Protein 9D2X (pdb70)

Sequence (176 aa):
KVRLYQFLLELLKNGDMRDCVWWVDREKGTFQFSSKHKEMLAHRWGMQKGNRKKMTYQKMARALRNYGKTGEIRKIKKKLTYQFDGMLKVRLYQFLLELLKNGDMRDCVWWVDREKGTFQFSSKHKEMLAHRWGMQKGNRKKMTYQKMARALRNYGKTGEIRKIKKKLTYQFDGML

Radius of gyration: 18.31 Å; Cα contacts (8 Å, |Δi|>4): 232; chains: 2; bounding box: 41×30×53 Å

InterPro domains:
  IPR000418 Ets domain [PF00178] (172-255)
  IPR000418 Ets domain [PR00454] (173-186)
  IPR000418 Ets domain [PR00454] (200-218)
  IPR000418 Ets domain [PR00454] (220-238)
  IPR000418 Ets domain [PR00454] (238-256)
  IPR000418 Ets domain [PS00345] (175-183)
  IPR000418 Ets domain [PS00346] (223-238)
  IPR000418 Ets domain [PS50061] (173-256)
  IPR000418 Ets domain [SM00413] (172-260)
  IPR036388 Winged helix-like DNA-binding domain superfamily [G3DSA:1.10.10.10] (146-271)
  IPR036390 Winged helix DNA-binding domain superfamily [SSF46785] (164-259)
  IPR046328 ETS family [PTHR11849] (85-256)

Foldseek 3Di:
DDDPLVVVVVCAVVVHPVQAKYAPDVVQQKIFGHPVCVQVVQQVVCVVVVDPDGGGVVNVVVVQCVLDCQGQKADDPDHRMIGGHPPD/DDDLLVVVVVCAVVVPCCVAKYDPDVVQQKIFGHPVCVQVVQQVVCVVVVDPDGGGVVVSVVVQPVCCVPAQKHDDPDPRMIGGHPPD

Solvent-accessible surface area: 10265 Å² total; per-residue (Å²): 148,85,129,11,44,78,2,1,26,60,0,13,56,105,34,28,9,160,51,0,3,97,53,82,44,118,149,136,0,12,0,48,2,8,65,76,30,45,72,15,1,0,23,9,14,6,70,95,105,61,64,229,138,92,22,44,22,139,88,1,4,135,39,2,136,106,41,33,169,119,12,46,2,56,91,30,202,132,158,26,3,6,36,1,48,73,72,100,147,65,144,7,41,56,6,0,13,78,11,15,95,102,56,27,4,66,56,0,5,95,57,84,55,106,143,129,0,8,0,54,2,10,62,154,23,44,83,23,0,0,26,6,12,9,67,85,100,62,66,214,125,113,22,53,25,142,86,0,6,133,37,3,134,92,22,38,196,103,4,42,1,88,108,54,115,48,156,22,10,7,34,3,54,78,80,66

Nearest PDB structures (foldseek):
  9d2x-assembly2_E  TM=9.908E-01  e=3.067E-16  Rostroraja eglanteria
  8e3k-assembly1_F  TM=9.857E-01  e=3.553E-15  Homo sapiens
  8uhk-assembly1_F  TM=9.855E-01  e=5.784E-14  Homo sapiens
  1pue-assembly2_F  TM=9.732E-01  e=4.406E-14  Mus musculus
  8evh-assembly1_O  TM=9.548E-01  e=2.415E-13  Mus musculus

Structure (mmCIF, N/CA/C/O backbone):
data_9D2X
#
_entry.id   9D2X
#
_cell.length_a   36.934
_cell.length_b   42.939
_cell.length_c   62.534
_cell.angle_alpha   79.209
_cell.angle_beta   81.529
_cell.angle_gamma   76.185
#
_symmetry.space_group_name_H-M   'P 1'
#
loop_
_entity.id
_entity.type
_entity.pdbx_description
1 polymer "DNA (5'-D(*AP*AP*TP*AP*AP*AP*AP*GP*GP*AP*AP*GP*TP*GP*GP*G)-3')"
2 polymer "DNA (5'-D(*TP*CP*CP*CP*AP*CP*TP*TP*CP*CP*TP*TP*TP*TP*AP*T)-3')"
3 polymer SpiD
4 non-polymer '4-(2-HYDROXYETHYL)-1-PIPERAZINE ETHANESULFONIC ACID'
5 water water
#
loop_
_atom_site.group_PDB
_atom_site.id
_atom_site.type_symbol
_atom_site.label_atom_id
_atom_site.label_alt_id
_atom_site.label_comp_id
_atom_site.label_asym_id
_atom_site.label_entity_id
_atom_site.label_seq_id
_atom_site.pdbx_PDB_ins_code
_atom_site.Cartn_x
_atom_site.Cartn_y
_atom_site.Cartn_z
_atom_site.occupancy
_atom_site.B_iso_or_equiv
_atom_site.auth_seq_id
_atom_site.auth_comp_id
_atom_site.auth_asym_id
_atom_site.auth_atom_id
_atom_site.pdbx_PDB_model_num
ATOM 1017 N N . LYS C 3 6 ? -4.55991 -13.39139 -1.08735 1.000 62.64293 169 LYS F N 1
ATOM 1018 C CA . LYS C 3 6 ? -4.11768 -12.06215 -1.52378 1.000 64.84234 169 LYS F CA 1
ATOM 1019 C C . LYS C 3 6 ? -2.59426 -12.02331 -1.61940 1.000 66.48920 169 LYS F C 1
ATOM 1020 O O . LYS C 3 6 ? -1.89187 -12.03684 -0.60076 1.000 68.58840 169 LYS F O 1
ATOM 1023 N N . VAL C 3 7 ? -2.07255 -11.93316 -2.83745 1.000 64.66452 170 VAL F N 1
ATOM 1024 C CA . VAL C 3 7 ? -0.62954 -11.96548 -3.04026 1.000 60.02252 170 VAL F CA 1
ATOM 1025 C C . VAL C 3 7 ? -0.07247 -10.59601 -2.69718 1.000 54.45051 170 VAL F C 1
ATOM 1026 O O . VAL C 3 7 ? -0.68785 -9.57048 -3.00350 1.000 54.93010 170 VAL F O 1
ATOM 1039 N N . ARG C 3 8 ? 1.09837 -10.57631 -2.06584 1.000 48.70902 171 ARG F N 1
ATOM 1040 C CA . ARG C 3 8 ? 1.78765 -9.34254 -1.74120 1.000 43.05424 171 ARG F CA 1
ATOM 1041 C C . ARG C 3 8 ? 2.66341 -8.90057 -2.91162 1.000 41.61725 171 ARG F C 1
ATOM 1042 O O . ARG C 3 8 ? 2.91086 -9.64484 -3.85967 1.000 36.90007 171 ARG F O 1
ATOM 1063 N N . LEU C 3 9 ? 3.11132 -7.63933 -2.84568 1.000 39.80063 172 LEU F N 1
ATOM 1064 C CA . LEU C 3 9 ? 3.89324 -7.06908 -3.93144 1.000 38.15683 172 LEU F CA 1
ATOM 1065 C C . LEU C 3 9 ? 5.25316 -7.75789 -4.07981 1.000 39.07218 172 LEU F C 1
ATOM 1066 O O . LEU C 3 9 ? 5.68494 -8.04302 -5.19969 1.000 32.61889 172 LEU F O 1
ATOM 1082 N N . TYR C 3 10 ? 5.92694 -8.06312 -2.95786 1.000 40.47267 173 TYR F N 1
ATOM 1083 C CA . TYR C 3 10 ? 7.24947 -8.66398 -3.04607 1.000 40.86290 173 TYR F CA 1
ATOM 1084 C C . TYR C 3 10 ? 7.19040 -10.09024 -3.60368 1.000 45.36988 173 TYR F C 1
ATOM 1085 O O . TYR C 3 10 ? 8.08675 -10.52599 -4.34839 1.000 45.30137 173 TYR F O 1
ATOM 1103 N N . GLN C 3 11 ? 6.15756 -10.83722 -3.25782 1.000 49.36176 174 GLN F N 1
ATOM 1104 C CA . GLN C 3 11 ? 6.02628 -12.19715 -3.78375 1.000 50.52239 174 GLN F CA 1
ATOM 1105 C C . GLN C 3 11 ? 5.69615 -12.16925 -5.26880 1.000 45.73418 174 GLN F C 1
ATOM 1106 O O . GLN C 3 11 ? 6.21547 -12.96401 -6.03824 1.000 51.38839 174 GLN F O 1
ATOM 1120 N N . PHE C 3 12 ? 4.83727 -11.26484 -5.68221 1.000 41.47221 175 PHE F N 1
ATOM 1121 C CA . PHE C 3 12 ? 4.51672 -11.11650 -7.09393 1.000 46.25518 175 PHE F CA 1
ATOM 1122 C C . PHE C 3 12 ? 5.76935 -10.86279 -7.90709 1.000 45.69180 175 PHE F C 1
ATOM 1123 O O . PHE C 3 12 ? 5.97422 -11.47884 -8.95045 1.000 48.88869 175 PHE F O 1
ATOM 1140 N N . LEU C 3 13 ? 6.63221 -9.95680 -7.43831 1.000 46.52952 176 LEU F N 1
ATOM 1141 C CA . LEU C 3 13 ? 7.88103 -9.67287 -8.15727 1.000 45.43708 176 LEU F CA 1
ATOM 1142 C C . LEU C 3 13 ? 8.78978 -10.87999 -8.14296 1.000 45.67436 176 LEU F C 1
ATOM 1143 O O . LEU C 3 13 ? 9.37846 -11.21587 -9.15949 1.000 46.37569 176 LEU F O 1
ATOM 1159 N N . LEU C 3 14 ? 8.91214 -11.55199 -6.99106 1.000 48.34372 177 LEU F N 1
ATOM 1160 C CA . LEU C 3 14 ? 9.78547 -12.72357 -6.90928 1.000 47.91651 177 LEU F CA 1
ATOM 1161 C C . LEU C 3 14 ? 9.31465 -13.81990 -7.84741 1.000 51.10965 177 LEU F C 1
ATOM 1162 O O . LEU C 3 14 ? 10.13517 -14.47669 -8.50653 1.000 51.75110 177 LEU F O 1
ATOM 1178 N N . GLU C 3 15 ? 8.00572 -14.03307 -7.91935 1.000 50.19983 178 GLU F N 1
ATOM 1179 C CA . GLU C 3 15 ? 7.46504 -15.06214 -8.79797 1.000 55.45309 178 GLU F CA 1
ATOM 1180 C C . GLU C 3 15 ? 7.77103 -14.74253 -10.25566 1.000 55.30991 178 GLU F C 1
ATOM 1181 O O . GLU C 3 15 ? 8.14381 -15.63015 -11.02598 1.000 58.31256 178 GLU F O 1
ATOM 1193 N N . LEU C 3 16 ? 7.60849 -13.48055 -10.65948 1.000 53.71590 179 LEU F N 1
ATOM 1194 C CA . LEU C 3 16 ? 7.92162 -13.10999 -12.03044 1.000 56.80593 179 LEU F CA 1
ATOM 1195 C C . LEU C 3 16 ? 9.36001 -13.48914 -12.37226 1.000 56.32699 179 LEU F C 1
ATOM 1196 O O . LEU C 3 16 ? 9.61480 -14.18929 -13.35483 1.000 60.10325 179 LEU F O 1
ATOM 1212 N N . LEU C 3 17 ? 10.31643 -13.02876 -11.57126 1.000 49.89945 180 LEU F N 1
ATOM 1213 C CA . LEU C 3 17 ? 11.71023 -13.29867 -11.84823 1.000 48.44312 180 LEU F CA 1
ATOM 1214 C C . LEU C 3 17 ? 12.01946 -14.79521 -11.78074 1.000 56.84213 180 LEU F C 1
ATOM 1215 O O . LEU C 3 17 ? 12.73895 -15.33449 -12.63851 1.000 57.41510 180 LEU F O 1
ATOM 1231 N N . LYS C 3 18 ? 11.48603 -15.49153 -10.76856 1.000 58.74145 181 LYS F N 1
ATOM 1232 C CA . LYS C 3 18 ? 11.73748 -16.92560 -10.63611 1.000 58.03017 181 LYS F CA 1
ATOM 1233 C C . LYS C 3 18 ? 11.19366 -17.71397 -11.82547 1.000 58.48198 181 LYS F C 1
ATOM 1234 O O . LYS C 3 18 ? 11.72565 -18.76931 -12.15766 1.000 61.97510 181 LYS F O 1
ATOM 1238 N N . ASN C 3 19 ? 10.14374 -17.23128 -12.46540 1.000 61.32672 182 ASN F N 1
ATOM 1239 C CA . ASN C 3 19 ? 9.48794 -17.92692 -13.57081 1.000 66.41764 182 ASN F CA 1
ATOM 1240 C C . ASN C 3 19 ? 9.92202 -17.41033 -14.92713 1.000 66.79586 182 ASN F C 1
ATOM 1241 O O . ASN C 3 19 ? 9.46888 -17.93321 -15.94768 1.000 71.36579 182 ASN F O 1
ATOM 1252 N N . GLY C 3 20 ? 10.76488 -16.38418 -14.95103 1.000 70.07581 183 GLY F N 1
ATOM 1253 C CA . GLY C 3 20 ? 11.17793 -15.74370 -16.19570 1.000 73.41758 183 GLY F CA 1
ATOM 1254 C C . GLY C 3 20 ? 10.05129 -15.06430 -16.94033 1.000 76.18118 183 GLY F C 1
ATOM 1255 O O . GLY C 3 20 ? 10.02053 -15.06812 -18.17450 1.000 82.73655 183 GLY F O 1
ATOM 1259 N N . ASP C 3 21 ? 9.11407 -14.47581 -16.21452 1.000 73.67102 184 ASP F N 1
ATOM 1260 C CA . ASP C 3 21 ? 7.96672 -13.80672 -16.80251 1.000 69.39116 184 ASP F CA 1
ATOM 1261 C C . ASP C 3 21 ? 8.28529 -12.32055 -16.93369 1.000 66.90981 184 ASP F C 1
ATOM 1262 O O . ASP C 3 21 ? 8.89542 -11.72256 -16.04533 1.000 67.33313 184 ASP F O 1
ATOM 1271 N N . MET C 3 22 ? 7.86015 -11.72410 -18.03449 1.000 68.66466 185 MET F N 1
ATOM 1272 C CA . MET C 3 22 ? 8.10562 -10.31790 -18.30687 1.000 65.84889 185 MET F CA 1
ATOM 1273 C C . MET C 3 22 ? 9.59145 -9.99823 -18.20798 1.000 61.86940 185 MET F C 1
ATOM 1274 O O . MET C 3 22 ? 10.01806 -9.14165 -17.44107 1.000 62.46506 185 MET F O 1
ATOM 1288 N N . ARG C 3 23 ? 10.37956 -10.70911 -19.01348 1.000 69.38801 186 ARG F N 1
ATOM 1289 C CA . ARG C 3 23 ? 11.82938 -10.54197 -18.99671 1.000 67.99654 186 ARG F CA 1
ATOM 1290 C C . ARG C 3 23 ? 12.26909 -9.21406 -19.57404 1.000 65.27496 186 ARG F C 1
ATOM 1291 O O . ARG C 3 23 ? 13.36850 -8.74482 -19.25795 1.000 60.24344 186 ARG F O 1
ATOM 1312 N N . ASP C 3 24 ? 11.45423 -8.60370 -20.42515 1.000 63.71444 187 ASP F N 1
ATOM 1313 C CA . ASP C 3 24 ? 11.77937 -7.29567 -20.97959 1.000 61.68499 187 ASP F CA 1
ATOM 1314 C C . ASP C 3 24 ? 11.45058 -6.15995 -20.03516 1.000 55.85357 187 ASP F C 1
ATOM 1315 O O . ASP C 3 24 ? 11.87336 -5.03637 -20.29508 1.000 49.23973 187 ASP F O 1
ATOM 1324 N N . CYS C 3 25 ? 10.70658 -6.42989 -18.95029 1.000 56.01367 188 CYS F N 1
ATOM 1325 C CA . CYS C 3 25 ? 10.33224 -5.40789 -17.99293 1.000 49.42425 188 CYS F CA 1
ATOM 1326 C C . CYS C 3 25 ? 11.13331 -5.49452 -16.71172 1.000 44.46175 188 CYS F C 1
ATOM 1327 O O . CYS C 3 25 ? 11.33879 -4.47241 -16.07564 1.000 40.85512 188 CYS F O 1
ATOM 1335 N N . VAL C 3 26 ? 11.54398 -6.69054 -16.30877 1.000 44.25335 189 VAL F N 1
ATOM 1336 C CA . VAL C 3 26 ? 12.32457 -6.88392 -15.10172 1.000 41.17654 189 VAL F CA 1
ATOM 1337 C C . VAL C 3 26 ? 13.24084 -8.08152 -15.31360 1.000 44.03544 189 VAL F C 1
ATOM 1338 O O . VAL C 3 26 ? 12.86552 -9.05384 -15.96832 1.000 49.75566 189 VAL F O 1
ATOM 1351 N N . TRP C 3 27 ? 14.45500 -8.01531 -14.75935 1.000 39.96876 190 TRP F N 1
ATOM 1352 C CA . TRP C 3 27 ? 15.43831 -9.04959 -14.93723 1.000 37.89970 190 TRP F CA 1
ATOM 1353 C C . TRP C 3 27 ? 16.38844 -9.05581 -13.75465 1.000 42.21551 190 TRP F C 1
ATOM 1354 O O . TRP C 3 27 ? 16.65386 -8.02334 -13.13742 1.000 39.26256 190 TRP F O 1
ATOM 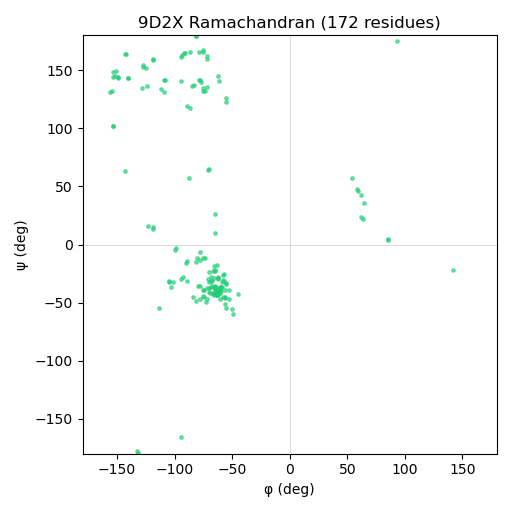1375 N N . TRP C 3 28 ? 16.88485 -10.24498 -13.42170 1.000 44.18531 191 TRP F N 1
ATOM 1376 C CA . TRP C 3 28 ? 17.90239 -10.36497 -12.41249 1.000 43.93045 191 TRP F CA 1
ATOM 1377 C C . TRP C 3 28 ? 19.16088 -9.61414 -12.84505 1.000 46.96770 191 TRP F C 1
ATOM 1378 O O . TRP C 3 28 ? 19.50304 -9.59192 -14.03831 1.000 48.55159 191 TRP F O 1
ATOM 1399 N N . VAL C 3 29 ? 19.84793 -9.01827 -11.87993 1.000 44.79121 192 VAL F N 1
ATOM 1400 C CA . VAL C 3 29 ? 21.18607 -8.49664 -12.07671 1.000 45.92564 192 VAL F CA 1
ATOM 1401 C C . VAL C 3 29 ? 22.21144 -9.42572 -11.46489 1.000 47.69144 192 VAL F C 1
ATOM 1402 O O . VAL C 3 29 ? 23.27960 -9.60558 -12.01722 1.000 51.06176 192 VAL F O 1
ATOM 1415 N N . ASP C 3 30 ? 21.88848 -10.02747 -10.32846 1.000 50.17921 193 ASP F N 1
ATOM 1416 C CA . ASP C 3 30 ? 22.68481 -11.10778 -9.75428 1.000 57.49601 193 ASP F CA 1
ATOM 1417 C C . ASP C 3 30 ? 21.74013 -11.97119 -8.90782 1.000 56.83009 193 ASP F C 1
ATOM 1418 O O . ASP C 3 30 ? 21.39858 -11.59425 -7.78978 1.000 55.64566 193 ASP F O 1
ATOM 1427 N N . ARG C 3 31 ? 21.32453 -13.11971 -9.45403 1.000 59.81347 194 ARG F N 1
ATOM 1428 C CA . ARG C 3 31 ? 20.39194 -13.99826 -8.75946 1.000 58.57694 194 ARG F CA 1
ATOM 1429 C C . ARG C 3 31 ? 20.89935 -14.43505 -7.39676 1.000 64.64260 194 ARG F C 1
ATOM 1430 O O . ARG C 3 31 ? 20.08354 -14.73277 -6.52035 1.000 66.96821 194 ARG F O 1
ATOM 1451 N N . GLU C 3 32 ? 22.21236 -14.45936 -7.18282 1.000 67.89521 195 GLU F N 1
ATOM 1452 C CA . GLU C 3 32 ? 22.73958 -14.93445 -5.90361 1.000 71.07928 195 GLU F CA 1
ATOM 1453 C C . GLU C 3 32 ? 22.60497 -13.86290 -4.82109 1.000 70.18062 195 GLU F C 1
ATOM 1454 O O . GLU C 3 32 ? 22.13213 -14.14613 -3.71261 1.000 71.73093 195 GLU F O 1
ATOM 1466 N N . LYS C 3 33 ? 22.99480 -12.62176 -5.12886 1.000 65.22636 196 LYS F N 1
ATOM 1467 C CA . LYS C 3 33 ? 22.83980 -11.53479 -4.17910 1.000 61.10163 196 LYS F CA 1
ATOM 1468 C C . LYS C 3 33 ? 21.39506 -11.08229 -4.03173 1.000 60.54173 196 LYS F C 1
ATOM 1469 O O . LYS C 3 33 ? 21.09437 -10.31753 -3.11648 1.000 61.23392 196 LYS F O 1
ATOM 1488 N N . GLY C 3 34 ? 20.49293 -11.51845 -4.90821 1.000 59.06855 197 GLY F N 1
ATOM 1489 C CA . GLY C 3 34 ? 19.10230 -11.12916 -4.85585 1.000 54.01561 197 GLY F CA 1
ATOM 1490 C C . GLY C 3 34 ? 18.77467 -9.83056 -5.55603 1.000 48.38446 197 GLY F C 1
ATOM 1491 O O . GLY C 3 34 ? 17.63496 -9.39292 -5.48184 1.000 43.42420 197 GLY F O 1
ATOM 1495 N N . THR C 3 35 ? 19.74829 -9.20142 -6.22753 1.000 49.89935 198 THR F N 1
ATOM 1496 C CA . THR C 3 35 ? 19.51954 -7.92375 -6.88698 1.000 46.65474 198 THR F CA 1
ATOM 1497 C C . THR C 3 35 ? 18.77829 -8.11843 -8.20312 1.000 44.32673 198 THR F C 1
ATOM 1498 O O . THR C 3 35 ? 19.02084 -9.07119 -8.93966 1.000 44.68807 198 THR F O 1
ATOM 1509 N N . PHE C 3 36 ? 17.86325 -7.20672 -8.49100 1.000 43.16735 199 PHE F N 1
ATOM 1510 C CA . PHE C 3 36 ? 17.12516 -7.21343 -9.75059 1.000 42.69469 199 PHE F CA 1
ATOM 1511 C C . PHE C 3 36 ? 16.90211 -5.77768 -10.19822 1.000 34.97186 199 PHE F C 1
ATOM 1512 O O . PHE C 3 36 ? 17.03296 -4.83926 -9.41599 1.000 36.19019 199 PHE F O 1
ATOM 1529 N N . GLN C 3 37 ? 16.55247 -5.62643 -11.47030 1.000 32.63969 200 GLN F N 1
ATOM 1530 C CA . GLN C 3 37 ? 16.46154 -4.30933 -12.07407 1.000 37.85747 200 GLN F CA 1
ATOM 1531 C C . GLN C 3 37 ? 15.27469 -4.22233 -13.00642 1.000 35.26047 200 GLN F C 1
ATOM 1532 O O . GLN C 3 37 ? 14.95469 -5.17706 -13.70303 1.000 41.33102 200 GLN F O 1
ATOM 1546 N N . PHE C 3 38 ? 14.63509 -3.07142 -13.03784 1.000 34.82234 201 PHE F N 1
ATOM 1547 C CA . PHE C 3 38 ? 13.49582 -2.87050 -13.92186 1.000 36.82993 201 PHE F CA 1
ATOM 1548 C C . PHE C 3 38 ? 13.93212 -2.25298 -15.25216 1.000 41.02113 201 PHE F C 1
ATOM 1549 O O . PHE C 3 38 ? 15.03332 -1.70413 -15.37649 1.000 43.57322 201 PHE F O 1
ATOM 1566 N N . SER C 3 39 ? 13.05394 -2.34149 -16.24777 1.000 40.17815 202 SER F N 1
ATOM 1567 C CA . SER C 3 39 ? 13.31742 -1.83135 -17.58230 1.000 43.25909 202 SER F CA 1
ATOM 1568 C C . SER C 3 39 ? 12.87788 -0.38037 -17.65874 1.000 44.23749 202 SER F C 1
ATOM 1569 O O . SER C 3 39 ? 11.69201 -0.07460 -17.47620 1.000 40.01975 202 SER F O 1
ATOM 1577 N N . SER C 3 40 ? 13.83575 0.51436 -17.93968 1.000 42.91359 203 SER F N 1
ATOM 1578 C CA . SER C 3 40 ? 13.50753 1.92518 -18.02356 1.000 43.49653 203 SER F CA 1
ATOM 1579 C C . SER C 3 40 ? 12.39231 2.17255 -19.02576 1.000 42.15874 203 SER F C 1
ATOM 1580 O O . SER C 3 40 ? 11.55085 3.04224 -18.80244 1.000 47.43319 203 SER F O 1
ATOM 1588 N N . LYS C 3 41 ? 12.33444 1.39561 -20.09706 1.000 42.52178 204 LYS F N 1
ATOM 1589 C CA . LYS C 3 41 ? 11.39048 1.65550 -21.17018 1.000 44.63056 204 LYS F CA 1
ATOM 1590 C C . LYS C 3 41 ? 10.09875 0.87053 -21.01900 1.000 47.36628 204 LYS F C 1
ATOM 1591 O O . LYS C 3 41 ? 9.06123 1.32957 -21.47856 1.000 47.46591 204 LYS F O 1
ATOM 1595 N N . HIS C 3 42 ? 10.13725 -0.31067 -20.39709 1.000 48.23582 205 HIS F N 1
ATOM 1596 C CA . HIS C 3 42 ? 8.96816 -1.18144 -20.33284 1.000 45.49220 205 HIS F CA 1
ATOM 1597 C C . HIS C 3 42 ? 8.50142 -1.45122 -18.90605 1.000 46.91166 205 HIS F C 1
ATOM 1598 O O . HIS C 3 42 ? 7.67807 -2.35661 -18.69516 1.000 48.91837 205 HIS F O 1
ATOM 1612 N N . LYS C 3 43 ? 8.98397 -0.68723 -17.91457 1.000 42.80083 206 LYS F N 1
ATOM 1613 C CA . LYS C 3 43 ? 8.58403 -0.96404 -16.52837 1.000 45.48729 206 LYS F CA 1
ATOM 1614 C C . LYS C 3 43 ? 7.10108 -0.67269 -16.29149 1.000 41.92379 206 LYS F C 1
ATOM 1615 O O . LYS C 3 43 ? 6.49351 -1.33257 -15.47503 1.000 41.42456 206 LYS F O 1
ATOM 1634 N N . GLU C 3 44 ? 6.52672 0.29770 -16.99086 1.000 41.05254 207 GLU F N 1
ATOM 1635 C CA . GLU C 3 44 ? 5.14501 0.68110 -16.75725 1.000 48.18390 207 GLU F CA 1
ATOM 1636 C C . GLU C 3 44 ? 4.17073 -0.41984 -17.14612 1.000 46.97929 207 GLU F C 1
ATOM 1637 O O . GLU C 3 44 ? 3.06071 -0.47014 -16.62191 1.000 46.33451 207 GLU F O 1
ATOM 1649 N N . MET C 3 45 ? 4.57623 -1.32461 -18.02908 1.000 52.42638 208 MET F N 1
ATOM 1650 C CA . MET C 3 45 ? 3.69909 -2.43049 -18.39329 1.000 49.69141 208 MET F CA 1
ATOM 1651 C C . MET C 3 45 ? 3.70628 -3.50380 -17.31855 1.000 48.41763 208 MET F C 1
ATOM 1652 O O . MET C 3 45 ? 2.68274 -4.14358 -17.08336 1.000 49.96358 208 MET F O 1
ATOM 1666 N N . LEU C 3 46 ? 4.85513 -3.74258 -16.67286 1.000 43.31856 209 LEU F N 1
ATOM 1667 C CA . LEU C 3 46 ? 4.87458 -4.61009 -15.50764 1.000 44.43798 209 LEU F CA 1
ATOM 1668 C C . LEU C 3 46 ? 4.06114 -3.99041 -14.37511 1.000 42.13303 209 LEU F C 1
ATOM 1669 O O . LEU C 3 46 ? 3.34676 -4.68248 -13.65816 1.000 38.77789 209 LEU F O 1
ATOM 1685 N N . ALA C 3 47 ? 4.14200 -2.66806 -14.22239 1.000 37.80871 210 ALA F N 1
ATOM 1686 C CA . ALA C 3 47 ? 3.39876 -2.01929 -13.16453 1.000 42.92345 210 ALA F CA 1
ATOM 1687 C C . ALA C 3 47 ? 1.89852 -2.21203 -13.36759 1.000 49.12029 210 ALA F C 1
ATOM 1688 O O . ALA C 3 47 ? 1.15782 -2.47346 -12.41354 1.000 39.64513 210 ALA F O 1
ATOM 1695 N N . HIS C 3 48 ? 1.43442 -2.10539 -14.61154 1.000 46.02540 211 HIS F N 1
ATOM 1696 C CA . HIS C 3 48 ? 0.00623 -2.21244 -14.84432 1.000 55.89238 211 HIS F CA 1
ATOM 1697 C C . HIS C 3 48 ? -0.49444 -3.59981 -14.46665 1.000 54.63406 211 HIS F C 1
ATOM 1698 O O . HIS C 3 48 ? -1.58476 -3.73689 -13.89049 1.000 52.13250 211 HIS F O 1
ATOM 1712 N N . ARG C 3 49 ? 0.27248 -4.64179 -14.81630 1.000 49.52775 212 ARG F N 1
ATOM 1713 C CA . ARG C 3 49 ? -0.13854 -5.98921 -14.44291 1.000 51.96441 212 ARG F CA 1
ATOM 1714 C C . ARG C 3 49 ? -0.41965 -6.05810 -12.93931 1.000 50.24290 212 ARG F C 1
ATOM 1715 O O . ARG C 3 49 ? -1.44228 -6.57411 -12.49900 1.000 51.40592 212 ARG F O 1
ATOM 1736 N N . TRP C 3 50 ? 0.49703 -5.51598 -12.14734 1.000 48.26687 213 TRP F N 1
ATOM 1737 C CA . TRP C 3 50 ? 0.32175 -5.52394 -10.70315 1.000 47.36055 213 TRP F CA 1
ATOM 1738 C C . TRP C 3 50 ? -0.98089 -4.86237 -10.29180 1.000 37.87061 213 TRP F C 1
ATOM 1739 O O . TRP C 3 50 ? -1.66275 -5.32963 -9.37608 1.000 44.12364 213 TRP F O 1
ATOM 1760 N N . GLY C 3 51 ? -1.34690 -3.79598 -10.94042 1.000 40.22888 214 GLY F N 1
ATOM 1761 C CA . GLY C 3 51 ? -2.60258 -3.12941 -10.60803 1.000 46.46610 214 GLY F CA 1
ATOM 1762 C C . GLY C 3 51 ? -3.82458 -3.95908 -10.91487 1.000 51.39768 214 GLY F C 1
ATOM 1763 O O . GLY C 3 51 ? -4.85741 -3.82773 -10.23337 1.000 53.84723 214 GLY F O 1
ATOM 1767 N N . MET C 3 52 ? -3.73075 -4.83473 -11.91711 1.000 52.09370 215 MET F N 1
ATOM 1768 C CA . MET C 3 52 ? -4.84902 -5.69805 -12.25653 1.000 57.28516 215 MET F CA 1
ATOM 1769 C C . MET C 3 52 ? -5.00522 -6.82791 -11.26069 1.000 47.97757 215 MET F C 1
ATOM 1770 O O . MET C 3 52 ? -6.12384 -7.13067 -10.84317 1.000 53.44117 215 MET F O 1
ATOM 1784 N N . GLN C 3 53 ? -3.90233 -7.46584 -10.87811 1.000 47.63929 216 GLN F N 1
ATOM 1785 C CA . GLN C 3 53 ? -4.00923 -8.55003 -9.89894 1.000 52.63791 216 GLN F CA 1
ATOM 1786 C C . GLN C 3 53 ? -4.66039 -8.07346 -8.60629 1.000 47.11536 216 GLN F C 1
ATOM 1787 O O . GLN C 3 53 ? -5.34724 -8.84649 -7.94278 1.000 51.11514 216 GLN F O 1
ATOM 1801 N N . LYS C 3 54 ? -4.45728 -6.81349 -8.24542 1.000 47.34605 217 LYS F N 1
ATOM 1802 C CA . LYS C 3 54 ? -5.05911 -6.23081 -7.05507 1.000 48.20646 217 LYS F CA 1
ATOM 1803 C C . LYS C 3 54 ? -6.41710 -5.61702 -7.32556 1.000 46.86289 217 LYS F C 1
ATOM 1804 O O . LYS C 3 54 ? -7.12121 -5.28597 -6.37954 1.000 47.30438 217 LYS F O 1
ATOM 1823 N N . GLY C 3 55 ? -6.77375 -5.41514 -8.57871 1.000 50.01748 218 GLY F N 1
ATOM 1824 C CA . GLY C 3 55 ? -8.04092 -4.80836 -8.93582 1.000 47.13270 218 GLY F CA 1
ATOM 1825 C C . GLY C 3 55 ? -8.22912 -3.41859 -8.36750 1.000 49.90666 218 GLY F C 1
ATOM 1826 O O . GLY C 3 55 ? -9.27968 -3.09632 -7.83045 1.000 49.74903 218 GLY F O 1
ATOM 1830 N N . ASN C 3 56 ? -7.21719 -2.57419 -8.47215 1.000 54.84937 219 ASN F N 1
ATOM 1831 C CA . ASN C 3 56 ? -7.33684 -1.20646 -7.99239 1.000 51.28385 219 ASN F CA 1
ATOM 1832 C C . ASN C 3 56 ? -8.23723 -0.41052 -8.90816 1.000 51.36060 219 ASN F C 1
ATOM 1833 O O . ASN C 3 56 ? -8.46793 -0.77355 -10.05874 1.000 56.51546 219 ASN F O 1
ATOM 1844 N N . ARG C 3 57 ? -8.75660 0.69807 -8.38156 1.000 51.80682 220 ARG F N 1
ATOM 1845 C CA . ARG C 3 57 ? -9.63636 1.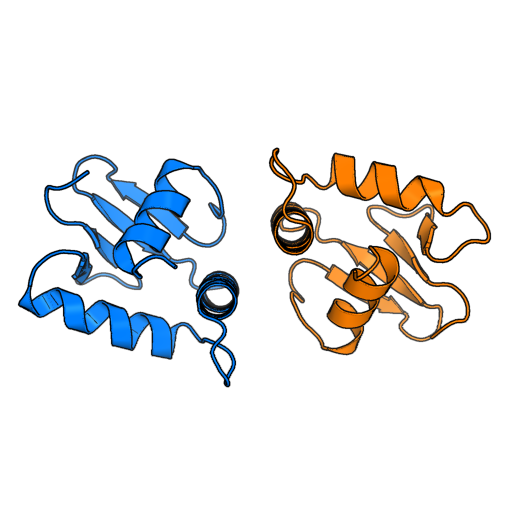55200 -9.17776 1.000 49.16561 220 ARG F CA 1
ATOM 1846 C C . ARG C 3 57 ? -8.87021 2.32305 -10.25326 1.000 48.68187 220 ARG F C 1
ATOM 1847 O O . ARG C 3 57 ? -9.26445 2.35625 -11.41569 1.000 48.05406 220 ARG F O 1
ATOM 1868 N N . LYS C 3 58 ? -7.74745 2.93600 -9.88501 1.000 51.74910 221 LYS F N 1
ATOM 1869 C CA . LYS C 3 58 ? -6.92841 3.67272 -10.83656 1.000 49.59713 221 LYS F CA 1
ATOM 1870 C C . LYS C 3 58 ? -5.85874 2.77849 -11.43841 1.000 48.01948 221 LYS F C 1
ATOM 1871 O O . LYS C 3 58 ? -5.58278 1.68220 -10.96254 1.000 49.2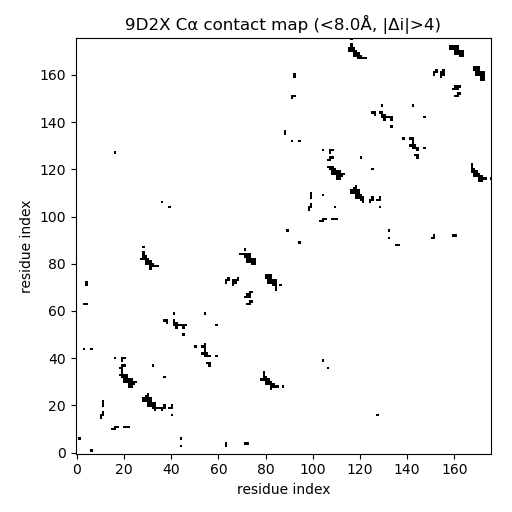6982 221 LYS F O 1
ATOM 1890 N N . LYS C 3 59 ? -5.26459 3.25420 -12.52577 1.000 46.71690 222 LYS F N 1
ATOM 1891 C CA . LYS C 3 59 ? -4.21628 2.50247 -13.20536 1.000 49.19172 222 LYS F CA 1
ATOM 1892 C C . LYS C 3 59 ? -2.91833 2.54371 -12.40782 1.000 42.36136 222 LYS F C 1
ATOM 1893 O O . LYS C 3 59 ? -2.47957 3.60622 -11.96908 1.000 43.90091 222 LYS F O 1
ATOM 1912 N N . MET C 3 60 ? -2.31001 1.38075 -12.22000 1.000 38.96389 223 MET F N 1
ATOM 1913 C CA . MET C 3 60 ? -1.06682 1.30346 -11.45800 1.000 45.51221 223 MET F CA 1
ATOM 1914 C C . MET C 3 60 ? 0.09799 1.81415 -12.29446 1.000 41.34957 223 MET F C 1
ATOM 1915 O O . MET C 3 60 ? 0.21590 1.45672 -13.46254 1.000 42.05273 223 MET F O 1
ATOM 1929 N N . THR C 3 61 ? 0.94346 2.65316 -11.68964 1.000 38.67324 224 THR F N 1
ATOM 1930 C CA . THR C 3 61 ? 2.13393 3.18041 -12.33234 1.000 39.26825 224 THR F CA 1
ATOM 1931 C C . THR C 3 61 ? 3.35381 2.74866 -11.55436 1.000 39.86832 224 THR F C 1
ATOM 1932 O O . THR C 3 61 ? 3.26760 2.38141 -10.36119 1.000 36.05592 224 THR F O 1
ATOM 1943 N N . TYR C 3 62 ? 4.51703 2.77600 -12.24082 1.000 35.72891 225 TYR F N 1
ATOM 1944 C CA . TYR C 3 62 ? 5.74573 2.41426 -11.58557 1.000 30.78795 225 TYR F CA 1
ATOM 1945 C C . TYR C 3 62 ? 6.01699 3.33602 -10.39827 1.000 30.45136 225 TYR F C 1
ATOM 1946 O O . TYR C 3 62 ? 6.55223 2.90694 -9.38139 1.000 34.06335 225 TYR F O 1
ATOM 1964 N N . GLN C 3 63 ? 5.68571 4.60826 -10.52616 1.000 31.76696 226 GLN F N 1
ATOM 1965 C CA . GLN C 3 63 ? 5.90805 5.53732 -9.42395 1.000 36.81984 226 GLN F CA 1
ATOM 1966 C C . GLN C 3 63 ? 5.12599 5.10669 -8.19245 1.000 34.77220 226 GLN F C 1
ATOM 1967 O O . GLN C 3 63 ? 5.61335 5.19266 -7.06318 1.000 32.21495 226 GLN F O 1
ATOM 1981 N N . LYS C 3 64 ? 3.90910 4.62233 -8.39808 1.000 36.17863 227 LYS F N 1
ATOM 1982 C CA . LYS C 3 64 ? 3.09094 4.16215 -7.27950 1.000 38.47876 227 LYS F CA 1
ATOM 1983 C C . LYS C 3 64 ? 3.57626 2.82112 -6.77261 1.000 32.36394 227 LYS F C 1
ATOM 1984 O O . LYS C 3 64 ? 3.59875 2.58810 -5.56617 1.000 31.95123 227 LYS F O 1
ATOM 2003 N N . MET C 3 65 ? 3.97690 1.93051 -7.67844 1.000 33.85441 228 MET F N 1
ATOM 2004 C CA . MET C 3 65 ? 4.57744 0.67328 -7.22593 1.000 33.05342 228 MET F CA 1
ATOM 2005 C C . MET C 3 65 ? 5.86850 0.91675 -6.45497 1.000 36.24799 228 MET F C 1
ATOM 2006 O O . MET C 3 65 ? 6.14966 0.21591 -5.44812 1.000 31.30962 228 MET F O 1
ATOM 2020 N N . ALA C 3 66 ? 6.69459 1.89029 -6.93078 1.000 30.12644 229 ALA F N 1
ATOM 2021 C CA . ALA C 3 66 ? 7.90690 2.22050 -6.21360 1.000 31.35720 229 ALA F CA 1
ATOM 2022 C C . ALA C 3 66 ? 7.61182 2.81832 -4.83632 1.000 31.55710 229 ALA F C 1
ATOM 2023 O O . ALA C 3 66 ? 8.36521 2.57720 -3.89025 1.000 31.99768 229 ALA F O 1
ATOM 2030 N N . ARG C 3 67 ? 6.53408 3.60879 -4.71450 1.000 30.76657 230 ARG F N 1
ATOM 2031 C CA . ARG C 3 67 ? 6.13478 4.13618 -3.41838 1.000 33.83400 230 ARG F CA 1
ATOM 2032 C C . ARG C 3 67 ? 5.80344 3.00015 -2.43057 1.000 31.18579 230 ARG F C 1
ATOM 2033 O O . ARG C 3 67 ? 6.12675 3.09831 -1.25849 1.000 31.59807 230 ARG F O 1
ATOM 2054 N N . ALA C 3 68 ? 5.18217 1.93149 -2.91352 1.000 30.54022 231 ALA F N 1
ATOM 2055 C CA . ALA C 3 68 ? 4.90529 0.77863 -2.07049 1.000 34.45201 231 ALA F CA 1
ATOM 2056 C C . ALA C 3 68 ? 6.17078 0.02295 -1.70417 1.000 34.60028 231 ALA F C 1
ATOM 2057 O O . ALA C 3 68 ? 6.30871 -0.44151 -0.57897 1.000 36.52209 231 ALA F O 1
ATOM 2064 N N . LEU C 3 69 ? 7.12797 -0.09025 -2.63582 1.000 36.83937 232 LEU F N 1
ATOM 2065 C CA . LEU C 3 69 ? 8.34981 -0.83833 -2.32657 1.000 33.23883 232 LEU F CA 1
ATOM 2066 C C . LEU C 3 69 ? 9.14430 -0.17807 -1.21310 1.000 34.80733 232 LEU F C 1
ATOM 2067 O O . LEU C 3 69 ? 9.68569 -0.87242 -0.33325 1.000 35.12760 232 LEU F O 1
ATOM 2083 N N . ARG C 3 70 ? 9.19706 1.16199 -1.20582 1.000 33.20335 233 ARG F N 1
ATOM 2084 C CA . ARG C 3 70 ? 9.97369 1.87393 -0.19320 1.000 38.52383 233 ARG F CA 1
ATOM 2085 C C . ARG C 3 70 ? 9.45222 1.64365 1.22945 1.000 38.26808 233 ARG F C 1
ATOM 2086 O O . ARG C 3 70 ? 10.17893 1.91650 2.19687 1.000 35.73702 233 ARG F O 1
ATOM 2107 N N . ASN C 3 71 ? 8.21276 1.15758 1.37148 1.000 39.82553 234 ASN F N 1
ATOM 2108 C CA . ASN C 3 71 ? 7.65047 0.90873 2.69924 1.000 39.68352 234 ASN F CA 1
ATOM 2109 C C . ASN C 3 71 ? 8.30633 -0.27726 3.37725 1.000 41.15352 234 ASN F C 1
ATOM 2110 O O . ASN C 3 71 ? 8.38831 -0.30585 4.61237 1.000 38.91070 234 ASN F O 1
ATOM 2121 N N . TYR C 3 72 ? 8.78340 -1.26161 2.59673 1.000 42.52603 235 TYR F N 1
ATOM 2122 C CA . TYR C 3 72 ? 9.37906 -2.45124 3.21244 1.000 47.61498 235 TYR F CA 1
ATOM 2123 C C . TYR C 3 72 ? 10.55810 -2.09515 4.12060 1.000 50.09772 235 TYR F C 1
ATOM 2124 O O . TYR C 3 72 ? 10.81272 -2.79774 5.11617 1.000 56.79847 235 TYR F O 1
ATOM 2142 N N . GLY C 3 73 ? 11.27964 -1.01316 3.80448 1.000 47.46264 236 GLY F N 1
ATOM 2143 C CA . GLY C 3 73 ? 12.38561 -0.59197 4.62700 1.000 57.08407 236 GLY F CA 1
ATOM 2144 C C . GLY C 3 73 ? 13.72130 -1.15528 4.18111 1.000 65.93643 236 GLY F C 1
ATOM 2145 O O . GLY C 3 73 ? 13.82814 -1.97794 3.26087 1.000 62.44907 236 GLY F O 1
ATOM 2149 N N . LYS C 3 74 ? 14.77261 -0.69877 4.87679 1.000 70.45949 237 LYS F N 1
ATOM 2150 C CA . LYS C 3 74 ? 16.14659 -1.04506 4.52727 1.000 70.87648 237 LYS F CA 1
ATOM 2151 C C . LYS C 3 74 ? 16.54535 -2.43365 4.97095 1.000 65.77559 237 LYS F C 1
ATOM 2152 O O . LYS C 3 74 ? 17.57120 -2.92655 4.52895 1.000 73.98348 237 LYS F O 1
ATOM 2171 N N . THR C 3 75 ? 15.76689 -3.07579 5.82654 1.000 70.48896 238 THR F N 1
ATOM 2172 C CA . THR C 3 75 ? 16.01773 -4.45699 6.22659 1.000 73.15998 238 THR F CA 1
ATOM 2173 C C . THR C 3 75 ? 14.80895 -5.35796 5.94026 1.000 71.12237 238 THR F C 1
ATOM 2174 O O . THR C 3 75 ? 14.72715 -6.47357 6.47279 1.000 68.20202 238 THR F O 1
ATOM 2185 N N . GLY C 3 76 ? 13.87046 -4.89588 5.10354 1.000 64.60992 239 GLY F N 1
ATOM 2186 C CA . GLY C 3 76 ? 12.66659 -5.62627 4.82352 1.000 57.81550 239 GLY F CA 1
ATOM 2187 C C . GLY C 3 76 ? 12.74799 -6.49147 3.58805 1.000 58.28981 239 GLY F C 1
ATOM 2188 O O . GLY C 3 76 ? 13.82601 -6.78380 3.05573 1.000 54.99379 239 GLY F O 1
ATOM 2192 N N . GLU C 3 77 ? 11.55538 -6.93331 3.14799 1.000 51.93143 240 GLU F N 1
ATOM 2193 C CA . GLU C 3 77 ? 11.43170 -7.87274 2.04062 1.000 50.12449 240 GLU F CA 1
ATOM 2194 C C . GLU C 3 77 ? 12.22629 -7.43264 0.80833 1.000 51.88743 240 GLU F C 1
ATOM 2195 O O . GLU C 3 77 ? 13.04684 -8.19597 0.27062 1.000 50.80556 240 GLU F O 1
ATOM 2207 N N . ILE C 3 78 ? 11.97179 -6.22147 0.33158 1.000 46.56787 241 ILE F N 1
ATOM 2208 C CA . ILE C 3 78 ? 12.66501 -5.65168 -0.81358 1.000 46.39564 241 ILE F CA 1
ATOM 2209 C C . ILE C 3 78 ? 13.27675 -4.32312 -0.39701 1.000 43.40159 241 ILE F C 1
ATOM 2210 O O . ILE C 3 78 ? 12.62904 -3.51624 0.26849 1.000 42.27688 241 ILE F O 1
ATOM 2226 N N . ARG C 3 79 ? 14.51295 -4.09994 -0.81442 1.000 39.66359 242 ARG F N 1
ATOM 2227 C CA . ARG C 3 79 ? 15.28288 -2.90531 -0.46675 1.000 42.76919 242 ARG F CA 1
ATOM 2228 C C . ARG C 3 79 ? 15.78655 -2.20147 -1.73003 1.000 35.29840 242 ARG F C 1
ATOM 2229 O O . ARG C 3 79 ? 15.95350 -2.80814 -2.78106 1.000 34.78712 242 ARG F O 1
ATOM 2250 N N . LYS C 3 80 ? 15.96603 -0.90513 -1.63110 1.000 36.85023 243 LYS F N 1
ATOM 2251 C CA . LYS C 3 80 ? 16.49605 -0.10859 -2.72800 1.000 36.36646 243 LYS F CA 1
ATOM 2252 C C . LYS C 3 80 ? 18.02940 -0.15975 -2.71373 1.000 40.60016 243 LYS F C 1
ATOM 2253 O O . LYS C 3 80 ? 18.65929 -0.03687 -1.66412 1.000 44.77976 243 LYS F O 1
ATOM 2272 N N . ILE C 3 81 ? 18.61662 -0.32433 -3.89222 1.000 40.36657 244 ILE F N 1
ATOM 2273 C CA . ILE C 3 81 ? 20.04883 -0.26223 -4.08965 1.000 47.48394 244 ILE F CA 1
ATOM 2274 C C . ILE C 3 81 ? 20.36018 1.02662 -4.83908 1.000 42.42972 244 ILE F C 1
ATOM 2275 O O . ILE C 3 81 ? 19.60552 1.42346 -5.71556 1.000 39.22973 244 ILE F O 1
ATOM 2291 N N . LYS C 3 82 ? 21.45953 1.67086 -4.47803 1.000 42.58036 245 LYS F N 1
ATOM 2292 C CA . LYS C 3 82 ? 21.82190 2.94821 -5.11690 1.000 48.59055 245 LYS F CA 1
ATOM 2293 C C . LYS C 3 82 ? 22.28459 2.71751 -6.55749 1.000 46.21426 245 LYS F C 1
ATOM 2294 O O . LYS C 3 82 ? 23.44134 2.94622 -6.88407 1.000 54.65509 245 LYS F O 1
ATOM 2313 N N . LYS C 3 83 ? 21.39005 2.24050 -7.40793 1.000 46.77614 246 LYS F N 1
ATOM 2314 C CA . LYS C 3 83 ? 21.63735 2.04212 -8.82278 1.000 43.44304 246 LYS F CA 1
ATOM 2315 C C . LYS C 3 83 ? 20.288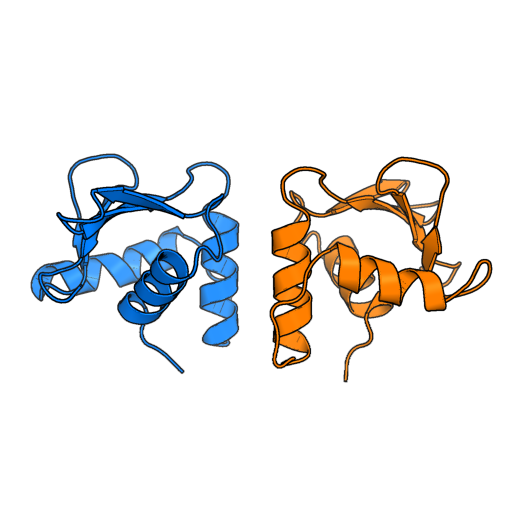40 2.18557 -9.51193 1.000 43.04452 246 LYS F C 1
ATOM 2316 O O . LYS C 3 83 ? 19.28102 1.78086 -8.96978 1.000 45.64975 246 LYS F O 1
ATOM 2335 N N . LYS C 3 84 ? 20.29034 2.74720 -10.72277 1.000 44.26260 247 LYS F N 1
ATOM 2336 C CA . LYS C 3 84 ? 19.07283 3.09903 -11.39709 1.000 45.19403 247 LYS F CA 1
ATOM 2337 C C . LYS C 3 84 ? 18.17033 1.88249 -11.50151 1.000 40.14404 247 LYS F C 1
ATOM 2338 O O . LYS C 3 84 ? 18.57142 0.84368 -12.04679 1.000 39.01941 247 LYS F O 1
ATOM 2357 N N . LEU C 3 85 ? 16.97145 2.01092 -10.96121 1.000 39.56970 248 LEU F N 1
ATOM 2358 C CA . LEU C 3 85 ? 15.89402 1.01668 -11.09224 1.000 40.95231 248 LEU F CA 1
ATOM 2359 C C . LEU C 3 85 ? 16.25570 -0.33866 -10.49192 1.000 36.91671 248 LEU F C 1
ATOM 2360 O O . LEU C 3 85 ? 15.67692 -1.35852 -10.89348 1.000 32.07525 248 LEU F O 1
ATOM 2376 N N . THR C 3 86 ? 17.19355 -0.36115 -9.54099 1.000 32.54322 249 THR F N 1
ATOM 2377 C CA . THR C 3 86 ? 17.74516 -1.58648 -9.00802 1.000 37.73583 249 THR F CA 1
ATOM 2378 C C . THR C 3 86 ? 17.30277 -1.75657 -7.56703 1.000 37.00071 249 THR F C 1
ATOM 2379 O O . THR C 3 86 ? 17.40569 -0.82057 -6.76362 1.000 35.09924 249 THR F O 1
ATOM 2390 N N . TYR C 3 87 ? 16.85272 -2.96063 -7.24190 1.000 35.90944 250 TYR F N 1
ATOM 2391 C CA . TYR C 3 87 ? 16.38191 -3.33791 -5.92556 1.000 37.99351 250 TYR F CA 1
ATOM 2392 C C . TYR C 3 87 ? 17.03723 -4.66373 -5.54431 1.000 40.67442 250 TYR F C 1
ATOM 2393 O O . TYR C 3 87 ? 17.84050 -5.23446 -6.30488 1.000 38.82811 250 TYR F O 1
ATOM 2411 N N . GLN C 3 88 ? 16.67269 -5.18385 -4.36974 1.000 42.27936 251 GLN F N 1
ATOM 2412 C CA . GLN C 3 88 ? 17.28354 -6.41553 -3.87019 1.000 41.78354 251 GLN F CA 1
ATOM 2413 C C . GLN C 3 88 ? 16.34046 -7.09351 -2.88864 1.000 42.50686 251 GLN F C 1
ATOM 2414 O O . GLN C 3 88 ? 15.82173 -6.44871 -1.97669 1.000 41.22434 251 GLN F O 1
ATOM 2428 N N . PHE C 3 89 ? 16.13333 -8.38810 -3.07458 1.000 41.47372 252 PHE F N 1
ATOM 2429 C CA . PHE C 3 89 ? 15.34980 -9.17629 -2.15027 1.000 47.55795 252 PHE F CA 1
ATOM 2430 C C . PHE C 3 89 ? 16.15678 -9.46545 -0.87905 1.000 52.48568 252 PHE F C 1
ATOM 2431 O O . PHE C 3 89 ? 17.38008 -9.30205 -0.83544 1.000 50.32696 252 PHE F O 1
ATOM 2448 N N . ASP C 3 90 ? 15.45645 -9.92299 0.15984 1.000 54.93967 253 ASP F N 1
ATOM 2449 C CA . ASP C 3 90 ? 16.09154 -10.35906 1.38922 1.000 58.04768 253 ASP F CA 1
ATOM 2450 C C . ASP C 3 90 ? 16.59396 -11.78995 1.22681 1.000 59.23511 253 ASP F C 1
ATOM 2451 O O . ASP C 3 90 ? 16.39980 -12.41968 0.19095 1.000 56.17740 253 ASP F O 1
ATOM 2460 N N . GLY C 3 91 ? 17.21380 -12.33951 2.28225 1.000 67.76395 254 GLY F N 1
ATOM 2461 C CA . GLY C 3 91 ? 17.69853 -13.69858 2.24352 1.000 57.15671 254 GLY F CA 1
ATOM 2462 C C . GLY C 3 91 ? 16.62937 -14.75524 2.11085 1.000 58.97693 254 GLY F C 1
ATOM 2463 O O . GLY C 3 91 ? 16.90162 -15.92446 2.27601 1.000 62.91327 254 GLY F O 1
ATOM 2467 N N . MET C 3 92 ? 15.38852 -14.34526 1.83621 1.000 66.41195 255 MET F N 1
ATOM 2468 C CA . MET C 3 92 ? 14.27919 -15.27811 1.57756 1.000 62.52372 255 MET F CA 1
ATOM 2469 C C . MET C 3 92 ? 14.23591 -15.65676 0.08485 1.000 61.34247 255 MET F C 1
ATOM 2470 O O . MET C 3 92 ? 13.27670 -15.42344 -0.61411 1.000 58.66472 255 MET F O 1
ATOM 2484 N N . LEU C 3 93 ? 15.35812 -16.19854 -0.38802 1.000 63.70807 256 LEU F N 1
ATOM 2485 C CA . LEU C 3 93 ? 15.47763 -16.56543 -1.79913 1.000 61.34210 256 LEU F CA 1
ATOM 2486 C C . LEU C 3 93 ? 15.60461 -18.06639 -1.98761 1.000 60.30631 256 LEU F C 1
ATOM 2487 O O . LEU C 3 93 ? 16.61757 -18.65585 -1.60889 1.000 68.72545 256 LEU F O 1
ATOM 3519 N N . LYS F 3 6 ? -15.26920 -10.79070 -18.34709 1.000 71.39376 169 LYS E N 1
ATOM 3520 C CA . LYS F 3 6 ? -15.15176 -11.60256 -19.55864 1.000 72.97572 169 LYS E CA 1
ATOM 3521 C C . LYS F 3 6 ? -15.55516 -10.78150 -20.78575 1.000 81.73836 169 LYS E C 1
ATOM 3522 O O . LYS F 3 6 ? -16.69726 -10.32847 -20.89828 1.000 89.89244 169 LYS E O 1
ATOM 3526 N N . VAL F 3 7 ? -14.58862 -10.54664 -21.67267 1.000 78.32380 170 VAL E N 1
ATOM 3527 C CA . VAL F 3 7 ? -14.77570 -9.75830 -22.88458 1.000 74.20580 170 VAL E CA 1
ATOM 3528 C C . VAL F 3 7 ? -14.28808 -10.56768 -24.08059 1.000 64.07388 170 VAL E C 1
ATOM 3529 O O . VAL F 3 7 ? -13.44157 -11.46086 -23.9501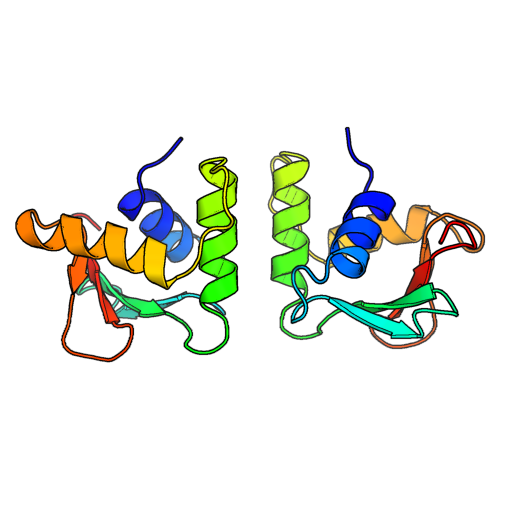5 1.000 59.39762 170 VAL E O 1
ATOM 3542 N N . ARG F 3 8 ? -14.83616 -10.25924 -25.25297 1.000 57.39766 171 ARG E N 1
ATOM 3543 C CA . ARG F 3 8 ? -14.43594 -10.93752 -26.46812 1.000 55.32802 171 ARG E CA 1
ATOM 3544 C C . ARG F 3 8 ? -13.10781 -10.37037 -26.97434 1.000 54.87789 171 ARG E C 1
ATOM 3545 O O . ARG F 3 8 ? -12.65489 -9.29757 -26.56025 1.000 55.26131 171 ARG E O 1
ATOM 3566 N N . LEU F 3 9 ? -12.48335 -11.09821 -27.90149 1.000 50.23392 172 LEU E N 1
ATOM 3567 C CA . LEU F 3 9 ? -11.12611 -10.74071 -28.31081 1.000 49.35942 172 LEU E CA 1
ATOM 3568 C C . LEU F 3 9 ? -11.08976 -9.40004 -29.02079 1.000 49.70465 172 LEU E C 1
ATOM 3569 O O . LEU F 3 9 ? -10.19180 -8.58864 -28.76777 1.000 42.63643 172 LEU E O 1
ATOM 3585 N N . TYR F 3 10 ? -12.05181 -9.13926 -29.90776 1.000 50.59957 173 TYR E N 1
ATOM 3586 C CA . TYR F 3 10 ? -12.02247 -7.86403 -30.64073 1.000 50.36347 173 TYR E CA 1
ATOM 3587 C C . TYR F 3 10 ? -12.27413 -6.69072 -29.70273 1.000 53.25620 173 TYR E C 1
ATOM 3588 O O . TYR F 3 10 ? -11.67820 -5.61882 -29.87136 1.000 48.45769 173 TYR E O 1
ATOM 3606 N N . GLN F 3 11 ? -13.14134 -6.88690 -28.69511 1.000 55.96293 174 GLN E N 1
ATOM 3607 C CA . GLN F 3 11 ? -13.40598 -5.82523 -27.73229 1.000 58.80611 174 GLN E CA 1
ATOM 3608 C C . GLN F 3 11 ? -12.18781 -5.58429 -26.85720 1.000 58.22647 174 GLN E C 1
ATOM 3609 O O . GLN F 3 11 ? -11.82480 -4.43131 -26.57647 1.000 59.30710 174 GLN E O 1
ATOM 3623 N N . PHE F 3 12 ? -11.53614 -6.65594 -26.43703 1.000 56.85496 175 PHE E N 1
ATOM 3624 C CA . PHE F 3 12 ? -10.30808 -6.51982 -25.63820 1.000 60.52173 175 PHE E CA 1
ATOM 3625 C C . PHE F 3 12 ? -9.25738 -5.67456 -26.36406 1.000 58.91569 175 PHE E C 1
ATOM 3626 O O . PHE F 3 12 ? -8.63768 -4.78849 -25.76425 1.000 60.22251 175 PHE E O 1
ATOM 3643 N N . LEU F 3 13 ? -9.04424 -5.93933 -27.66551 1.000 56.17114 176 LEU E N 1
ATOM 3644 C CA . LEU F 3 13 ? -8.08241 -5.16441 -28.43562 1.000 53.55690 176 LEU E CA 1
ATOM 3645 C C . LEU F 3 13 ? -8.54317 -3.72664 -28.60585 1.000 56.17792 176 LEU E C 1
ATOM 3646 O O . LEU F 3 13 ? -7.74228 -2.79829 -28.48928 1.000 59.37627 176 LEU E O 1
ATOM 3662 N N . LEU F 3 14 ? -9.82793 -3.52111 -28.90160 1.000 56.58208 177 LEU E N 1
ATOM 3663 C CA . LEU F 3 14 ? -10.33551 -2.17006 -29.08652 1.000 55.86493 177 LEU E CA 1
ATOM 3664 C C . LEU F 3 14 ? -10.18946 -1.34173 -27.81254 1.000 62.29915 177 LEU E C 1
ATOM 3665 O O . LEU F 3 14 ? -9.80891 -0.17562 -27.86401 1.000 64.30933 177 LEU E O 1
ATOM 3681 N N . GLU F 3 15 ? -10.48384 -1.92979 -26.64932 1.000 66.59625 178 GLU E N 1
ATOM 3682 C CA . GLU F 3 15 ? -10.36979 -1.18326 -25.39945 1.000 70.09920 178 GLU E CA 1
ATOM 3683 C C . GLU F 3 15 ? -8.93696 -0.75990 -25.12927 1.000 72.56442 178 GLU E C 1
ATOM 3684 O O . GLU F 3 15 ? -8.69635 0.37432 -24.70711 1.000 75.70412 178 GLU E O 1
ATOM 3696 N N . LEU F 3 16 ? -7.97009 -1.66334 -25.35286 1.000 70.45191 179 LEU E N 1
ATOM 3697 C CA . LEU F 3 16 ? -6.55676 -1.31758 -25.15923 1.000 70.57766 179 LEU E CA 1
ATOM 3698 C C . LEU F 3 16 ? -6.15775 -0.11154 -26.00291 1.000 71.24664 179 LEU E C 1
ATOM 3699 O O . LEU F 3 16 ? -5.57123 0.84563 -25.49397 1.000 74.33872 179 LEU E O 1
ATOM 3715 N N . LEU F 3 17 ? -6.45591 -0.15075 -27.30170 1.000 68.37671 180 LEU E N 1
ATOM 3716 C CA . LEU F 3 17 ? -6.06794 0.94338 -28.18799 1.000 70.88319 180 LEU E CA 1
ATOM 3717 C C . LEU F 3 17 ? -6.73344 2.25468 -27.78057 1.000 71.34531 180 LEU E C 1
ATOM 3718 O O . LEU F 3 17 ? -6.09097 3.31321 -27.79051 1.000 70.71133 180 LEU E O 1
ATOM 3734 N N . LYS F 3 18 ? -8.02224 2.20724 -27.43670 1.000 72.86459 181 LYS E N 1
ATOM 3735 C CA . LYS F 3 18 ? -8.71732 3.41984 -27.02360 1.000 75.35067 181 LYS E CA 1
ATOM 3736 C C . LYS F 3 18 ? -8.10426 4.01419 -25.75903 1.000 78.76539 181 LYS E C 1
ATOM 3737 O O . LYS F 3 18 ? -8.16711 5.23205 -25.55458 1.000 82.74501 181 LYS E O 1
ATOM 3756 N N . ASN F 3 19 ? -7.50421 3.18003 -24.90473 1.000 77.98813 182 ASN E N 1
ATOM 3757 C CA . ASN F 3 19 ? -7.00785 3.62090 -23.61149 1.000 76.30771 182 ASN E CA 1
ATOM 3758 C C . ASN F 3 19 ? -5.51421 3.88914 -23.57978 1.000 77.92218 182 ASN E C 1
ATOM 3759 O O . ASN F 3 19 ? -5.01991 4.37036 -22.55756 1.000 77.17626 182 ASN E O 1
ATOM 3770 N N . GLY F 3 20 ? -4.78265 3.61502 -24.65612 1.000 78.25886 183 GLY E N 1
ATOM 3771 C CA . GLY F 3 20 ? -3.34493 3.80106 -24.58084 1.000 76.79759 183 GLY E CA 1
ATOM 3772 C C . GLY F 3 20 ? -2.71573 2.90823 -23.54051 1.000 78.77710 183 GLY E C 1
ATOM 3773 O O . GLY F 3 20 ? -1.84318 3.35229 -22.78617 1.000 76.41375 183 GLY E O 1
ATOM 3777 N N . ASP F 3 21 ? -3.14154 1.64707 -23.48605 1.000 83.61149 184 ASP E N 1
ATOM 3778 C CA . ASP F 3 21 ? -2.75381 0.73956 -22.41466 1.000 86.27259 184 ASP E CA 1
ATOM 3779 C C . ASP F 3 21 ? -1.47300 -0.03345 -22.70097 1.000 92.56708 184 ASP E C 1
ATOM 3780 O O . ASP F 3 21 ? -0.73347 -0.36029 -21.75482 1.000 97.32833 184 ASP E O 1
ATOM 3789 N N . MET F 3 22 ? -1.18850 -0.34196 -23.96521 1.000 86.87283 185 MET E N 1
ATOM 3790 C CA . MET F 3 22 ? 0.01431 -1.07131 -24.33760 1.000 86.42612 185 MET E CA 1
ATOM 3791 C C . MET F 3 22 ? 0.53468 -0.52214 -25.66719 1.000 80.22227 185 MET E C 1
ATOM 3792 O O . MET F 3 22 ? 0.59231 -1.21175 -26.68274 1.000 78.99761 185 MET E O 1
ATOM 3806 N N . ARG F 3 23 ? 0.91715 0.75400 -25.66244 1.000 78.69086 186 ARG E N 1
ATOM 3807 C CA . ARG F 3 23 ? 1.39030 1.39067 -26.88194 1.000 76.06909 186 ARG E CA 1
ATOM 3808 C C . ARG F 3 23 ? 2.68435 0.78140 -27.38507 1.000 76.37922 186 ARG E C 1
ATOM 3809 O O . ARG F 3 23 ? 2.99336 0.92361 -28.57197 1.000 74.88783 186 ARG E O 1
ATOM 3813 N N . ASP F 3 24 ? 3.44998 0.11632 -26.51540 1.000 82.23847 187 ASP E N 1
ATOM 3814 C CA . ASP F 3 24 ? 4.67243 -0.55609 -26.93527 1.000 84.24045 187 ASP E CA 1
ATOM 3815 C C . ASP F 3 24 ? 4.41201 -1.91998 -27.55706 1.000 81.53499 187 ASP E C 1
ATOM 3816 O O . ASP F 3 24 ? 5.31398 -2.47031 -28.19927 1.000 80.72424 187 ASP E O 1
ATOM 3825 N N . CYS F 3 25 ? 3.21507 -2.47858 -27.38255 1.000 78.66616 188 CYS E N 1
ATOM 3826 C CA . CYS F 3 25 ? 2.83917 -3.75151 -27.98572 1.000 75.04666 188 CYS E CA 1
ATOM 3827 C C . CYS F 3 25 ? 1.88778 -3.60804 -29.17588 1.000 74.32394 188 CYS E C 1
ATOM 3828 O O . CYS F 3 25 ? 1.97065 -4.40799 -30.11714 1.000 66.79109 188 CYS E O 1
ATOM 3836 N N . VAL F 3 26 ? 1.00938 -2.59778 -29.16951 1.000 74.19710 189 VAL E N 1
ATOM 3837 C CA . VAL F 3 26 ? 0.04188 -2.37876 -30.23889 1.000 67.68937 189 VAL E CA 1
ATOM 3838 C C . VAL F 3 26 ? -0.22862 -0.88017 -30.34985 1.000 68.77318 189 VAL E C 1
ATOM 3839 O O . VAL F 3 26 ? -0.28666 -0.17389 -29.33740 1.000 70.22088 189 VAL E O 1
ATOM 3852 N N . TRP F 3 27 ? -0.41140 -0.40385 -31.58499 1.000 60.13725 190 TRP E N 1
ATOM 3853 C CA . TRP F 3 27 ? -0.60085 1.01184 -31.81755 1.000 60.15127 190 TRP E CA 1
ATOM 3854 C C . TRP F 3 27 ? -1.46169 1.20906 -33.05977 1.000 62.83496 190 TRP E C 1
ATOM 3855 O O . TRP F 3 27 ? -1.43021 0.38313 -33.98650 1.000 59.05427 190 TRP E O 1
ATOM 3876 N N . TRP F 3 28 ? -2.24054 2.30653 -33.06540 1.000 63.44685 191 TRP E N 1
ATOM 3877 C CA . TRP F 3 28 ? -3.00074 2.68043 -34.25430 1.000 60.21050 191 TRP E CA 1
ATOM 3878 C C . TRP F 3 28 ? -2.06297 2.94886 -35.41254 1.000 60.36776 191 TRP E C 1
ATOM 3879 O O . TRP F 3 28 ? -0.96514 3.47711 -35.23611 1.000 66.97785 191 TRP E O 1
ATOM 3900 N N . VAL F 3 29 ? -2.44620 2.53245 -36.59804 1.000 57.92321 192 VAL E N 1
ATOM 3901 C CA . VAL F 3 29 ? -1.83415 2.97460 -37.81957 1.000 58.01915 192 VAL E CA 1
ATOM 3902 C C . VAL F 3 29 ? -2.63722 4.02623 -38.55877 1.000 65.09796 192 VAL E C 1
ATOM 3903 O O . VAL F 3 29 ? -2.09153 4.97289 -39.11500 1.000 69.81266 192 VAL E O 1
ATOM 3916 N N . ASP F 3 30 ? -3.95753 3.92535 -38.43968 1.000 63.13460 193 ASP E N 1
ATOM 3917 C CA . ASP F 3 30 ? -4.85808 4.95562 -38.92627 1.000 70.54173 193 ASP E CA 1
ATOM 3918 C C . ASP F 3 30 ? -6.13872 4.87785 -38.09649 1.000 69.77001 193 ASP E C 1
ATOM 3919 O O . ASP F 3 30 ? -6.98395 4.01800 -38.34536 1.000 67.94239 193 ASP E O 1
ATOM 3928 N N . ARG F 3 31 ? -6.27469 5.79539 -37.13421 1.000 70.80952 194 ARG E N 1
ATOM 3929 C CA . ARG F 3 31 ? -7.42316 5.77583 -36.23458 1.000 71.97400 194 ARG E CA 1
ATOM 3930 C C . ARG F 3 31 ? -8.74054 5.87635 -36.99011 1.000 75.73770 194 ARG E C 1
ATOM 3931 O O . ARG F 3 31 ? -9.77615 5.41111 -36.49883 1.000 73.83642 194 ARG E O 1
ATOM 3952 N N . GLU F 3 32 ? -8.73064 6.47736 -38.17618 1.000 79.15554 195 GLU E N 1
ATOM 3953 C CA . GLU F 3 32 ? -9.97734 6.66288 -38.91170 1.000 84.25237 195 GLU E CA 1
ATOM 3954 C C . GLU F 3 32 ? -10.37673 5.40553 -39.66951 1.000 79.25414 195 GLU E C 1
ATOM 3955 O O . GLU F 3 32 ? -11.53410 4.98238 -39.59374 1.000 80.21076 195 GLU E O 1
ATOM 3967 N N . LYS F 3 33 ? -9.43788 4.81076 -40.41800 1.000 74.92819 196 LYS E N 1
ATOM 3968 C CA . LYS F 3 33 ? -9.72839 3.58210 -41.15004 1.000 77.19759 196 LYS E CA 1
ATOM 3969 C C . LYS F 3 33 ? -9.79004 2.34961 -40.24572 1.000 69.64149 196 LYS E C 1
ATOM 3970 O O . LYS F 3 33 ? -10.23381 1.29443 -40.69821 1.000 70.50566 196 LYS E O 1
ATOM 3989 N N . GLY F 3 34 ? -9.36740 2.45692 -39.00241 1.000 69.67638 197 GLY E N 1
ATOM 3990 C CA . GLY F 3 34 ? -9.40748 1.34746 -38.07099 1.000 65.81438 197 GLY E CA 1
ATOM 3991 C C . GLY F 3 34 ? -8.22603 0.41150 -38.12565 1.000 59.26369 197 GLY E C 1
ATOM 3992 O O . GLY F 3 34 ? -8.24544 -0.61231 -37.41759 1.000 56.58260 197 GLY E O 1
ATOM 3996 N N . THR F 3 35 ? -7.20378 0.71266 -38.93896 1.000 59.96092 198 THR E N 1
ATOM 3997 C CA . THR F 3 35 ? -6.04631 -0.17314 -39.06729 1.000 57.79291 198 THR E CA 1
ATOM 3998 C C . THR F 3 35 ? -5.13226 -0.02428 -37.86383 1.000 55.36003 198 THR E C 1
ATOM 3999 O O . THR F 3 35 ? -4.93502 1.08437 -37.36325 1.000 55.04165 198 THR E O 1
ATOM 4010 N N . PHE F 3 36 ? -4.59957 -1.15411 -37.38808 1.000 49.97874 199 PHE E N 1
ATOM 4011 C CA . PHE F 3 36 ? -3.66760 -1.16483 -36.27526 1.000 48.38945 199 PHE E CA 1
ATOM 4012 C C . PHE F 3 36 ? -2.59143 -2.22627 -36.53376 1.000 49.73235 199 PHE E C 1
ATOM 4013 O O . PHE F 3 36 ? -2.73626 -3.09323 -37.40866 1.000 48.89327 199 PHE E O 1
ATOM 4030 N N . GLN F 3 37 ? -1.48961 -2.13304 -35.77864 1.000 45.72351 200 GLN E N 1
ATOM 4031 C CA . GLN F 3 37 ? -0.33645 -2.98910 -35.99280 1.000 45.01476 200 GLN E CA 1
ATOM 4032 C C . GLN F 3 37 ? 0.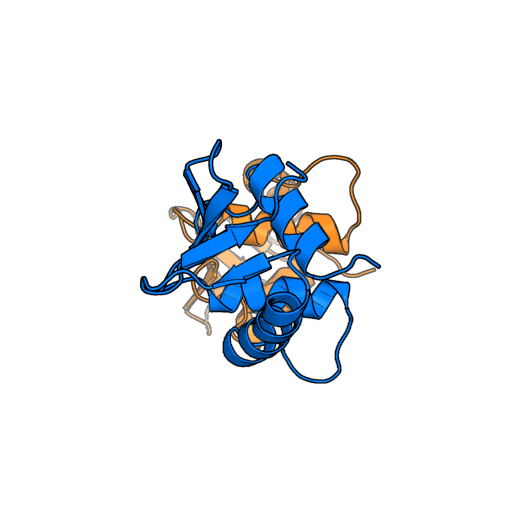25264 -3.41747 -34.65758 1.000 49.52158 200 GLN E C 1
ATOM 4033 O O . GLN F 3 37 ? 0.27155 -2.64370 -33.68816 1.000 51.23739 200 GLN E O 1
ATOM 4047 N N . PHE F 3 38 ? 0.72330 -4.66114 -34.60729 1.000 48.68376 201 PHE E N 1
ATOM 4048 C CA . PHE F 3 38 ? 1.33226 -5.22075 -33.40751 1.000 50.30433 201 PHE E CA 1
ATOM 4049 C C . PHE F 3 38 ? 2.85327 -5.06152 -33.45069 1.000 53.74977 201 PHE E C 1
ATOM 4050 O O . PHE F 3 38 ? 3.45688 -4.85108 -34.50460 1.000 53.27136 201 PHE E O 1
ATOM 4067 N N . SER F 3 39 ? 3.47012 -5.18175 -32.28050 1.000 59.99731 202 SER E N 1
ATOM 4068 C CA . SER F 3 39 ? 4.92245 -5.04104 -32.13969 1.000 62.11491 202 SER E CA 1
ATOM 4069 C C . SER F 3 39 ? 5.59923 -6.38429 -32.38999 1.000 60.45467 202 SER E C 1
ATOM 4070 O O . SER F 3 39 ? 5.38255 -7.34614 -31.65462 1.000 59.65401 202 SER E O 1
ATOM 4078 N N . SER F 3 40 ? 6.42195 -6.44518 -33.42740 1.000 62.14664 203 SER E N 1
ATOM 4079 C CA . SER F 3 40 ? 7.10968 -7.68841 -33.74438 1.000 65.73849 203 SER E CA 1
ATOM 4080 C C . SER F 3 40 ? 7.92282 -8.21678 -32.55954 1.000 68.24050 203 SER E C 1
ATOM 4081 O O . SER F 3 40 ? 8.03875 -9.44011 -32.37872 1.000 65.72466 203 SER E O 1
ATOM 4089 N N . LYS F 3 41 ? 8.47400 -7.32358 -31.73590 1.000 66.55496 204 LYS E N 1
ATOM 4090 C CA . LYS F 3 41 ? 9.35276 -7.73349 -30.65787 1.000 66.53259 204 LYS E CA 1
ATOM 4091 C C . LYS F 3 41 ? 8.62550 -7.93981 -29.34183 1.000 67.64251 204 LYS E C 1
ATOM 4092 O O . LYS F 3 41 ? 9.08040 -8.73493 -28.51493 1.000 69.52146 204 LYS E O 1
ATOM 4111 N N . HIS F 3 42 ? 7.50974 -7.24221 -29.12250 1.000 65.85370 205 HIS E N 1
ATOM 4112 C CA . HIS F 3 42 ? 6.81289 -7.29181 -27.83921 1.000 69.89137 205 HIS E CA 1
ATOM 4113 C C . HIS F 3 42 ? 5.38530 -7.83586 -27.95395 1.000 63.87314 205 HIS E C 1
ATOM 4114 O O . HIS F 3 42 ? 4.59963 -7.69229 -27.02539 1.000 65.98038 205 HIS E O 1
ATOM 4128 N N . LYS F 3 43 ? 5.04403 -8.47780 -29.06588 1.000 62.44152 206 LYS E N 1
ATOM 4129 C CA . LYS F 3 43 ? 3.67632 -8.95940 -29.23951 1.000 61.33271 206 LYS E CA 1
ATOM 4130 C C . LYS F 3 43 ? 3.35271 -10.09866 -28.28759 1.000 61.37912 206 LYS E C 1
ATOM 4131 O O . LYS F 3 43 ? 2.20239 -10.23688 -27.86300 1.000 61.45871 206 LYS E O 1
ATOM 4150 N N . GLU F 3 44 ? 4.34028 -10.92000 -27.93107 1.000 59.99043 207 GLU E N 1
ATOM 4151 C CA . GLU F 3 44 ? 4.05911 -12.06735 -27.07314 1.000 58.64856 207 GLU E CA 1
ATOM 4152 C C . GLU F 3 44 ? 3.59898 -11.64483 -25.68478 1.000 61.18400 207 GLU E C 1
ATOM 4153 O O . GLU F 3 44 ? 2.94393 -12.43160 -24.99763 1.000 63.45516 207 GLU E O 1
ATOM 4165 N N . MET F 3 45 ? 3.93130 -10.42530 -25.25199 1.000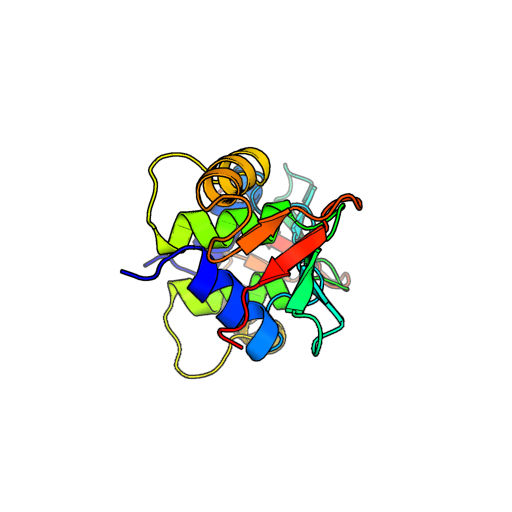 66.55753 208 MET E N 1
ATOM 4166 C CA . MET F 3 45 ? 3.51210 -9.95497 -23.93887 1.000 69.53127 208 MET E CA 1
ATOM 4167 C C . MET F 3 45 ? 2.06586 -9.47675 -23.96271 1.000 66.85569 208 MET E C 1
ATOM 4168 O O . MET F 3 45 ? 1.33383 -9.66557 -22.98293 1.000 65.99675 208 MET E O 1
ATOM 4182 N N . LEU F 3 46 ? 1.63770 -8.87066 -25.07020 1.000 64.25405 209 LEU E N 1
ATOM 4183 C CA . LEU F 3 46 ? 0.22061 -8.55868 -25.23016 1.000 61.41857 209 LEU E CA 1
ATOM 4184 C C . LEU F 3 46 ? -0.61103 -9.83027 -25.26714 1.000 61.32001 209 LEU E C 1
ATOM 4185 O O . LEU F 3 46 ? -1.72126 -9.87965 -24.70647 1.000 58.56169 209 LEU E O 1
ATOM 4201 N N . ALA F 3 47 ? -0.09040 -10.87488 -25.91346 1.000 56.48249 210 ALA E N 1
ATOM 4202 C CA . ALA F 3 47 ? -0.79977 -12.14488 -25.96156 1.000 53.07879 210 ALA E CA 1
ATOM 4203 C C . ALA F 3 47 ? -1.01776 -12.71738 -24.56057 1.000 60.80887 210 ALA E C 1
ATOM 4204 O O . ALA F 3 47 ? -2.08300 -13.28967 -24.26302 1.000 55.39958 210 ALA E O 1
ATOM 4211 N N . HIS F 3 48 ? -0.01756 -12.58281 -23.68105 1.000 64.68357 211 HIS E N 1
ATOM 4212 C CA . HIS F 3 48 ? -0.12637 -13.18154 -22.36035 1.000 68.19066 211 HIS E CA 1
ATOM 4213 C C . HIS F 3 48 ? -1.30962 -12.62332 -21.58812 1.000 71.72279 211 HIS E C 1
ATOM 4214 O O . HIS F 3 48 ? -2.08550 -13.38327 -20.98636 1.000 71.59846 211 HIS E O 1
ATOM 4228 N N . ARG F 3 49 ? -1.45562 -11.29273 -21.58112 1.000 69.59919 212 ARG E N 1
ATOM 4229 C CA . ARG F 3 49 ? -2.56447 -10.69154 -20.84837 1.000 73.46271 212 ARG E CA 1
ATOM 4230 C C . ARG F 3 49 ? -3.90679 -11.21813 -21.33733 1.000 69.14246 212 ARG E C 1
ATOM 4231 O O . ARG F 3 49 ? -4.78736 -11.54370 -20.53162 1.000 72.90216 212 ARG E O 1
ATOM 4252 N N . TRP F 3 50 ? -4.09199 -11.28462 -22.65390 1.000 61.07901 213 TRP E N 1
ATOM 4253 C CA . TRP F 3 50 ? -5.32907 -11.84287 -23.17157 1.000 62.25121 213 TRP E CA 1
ATOM 4254 C C . TRP F 3 50 ? -5.58541 -13.22362 -22.57257 1.000 58.61879 213 TRP E C 1
ATOM 4255 O O . TRP F 3 50 ? -6.71845 -13.58631 -22.28772 1.000 56.32753 213 TRP E O 1
ATOM 4276 N N . GLY F 3 51 ? -4.52696 -14.01987 -22.41487 1.000 63.32672 214 GLY E N 1
ATOM 4277 C CA . GLY F 3 51 ? -4.66629 -15.31888 -21.79129 1.000 62.69687 214 GLY E CA 1
ATOM 4278 C C . GLY F 3 51 ? -5.00272 -15.22430 -20.31754 1.000 66.44393 214 GLY E C 1
ATOM 4279 O O . GLY F 3 51 ? -5.63207 -16.13415 -19.77013 1.000 64.72194 214 GLY E O 1
ATOM 4283 N N . MET F 3 52 ? -4.58551 -14.13584 -19.65905 1.000 65.37037 215 MET E N 1
ATOM 4284 C CA . MET F 3 52 ? -4.87539 -13.97657 -18.24091 1.000 70.26496 215 MET E CA 1
ATOM 4285 C C . MET F 3 52 ? -6.33501 -13.60694 -18.01610 1.000 74.13265 215 MET E C 1
ATOM 4286 O O . MET F 3 52 ? -7.00238 -14.17329 -17.13345 1.000 76.87934 215 MET E O 1
ATOM 4300 N N . GLN F 3 53 ? -6.85849 -12.66561 -18.80367 1.000 70.97672 216 GLN E N 1
ATOM 4301 C CA . GLN F 3 53 ? -8.25896 -12.30533 -18.66629 1.000 71.70080 216 GLN E CA 1
ATOM 4302 C C . GLN F 3 53 ? -9.16138 -13.50150 -18.89885 1.000 69.74359 216 GLN E C 1
ATOM 4303 O O . GLN F 3 53 ? -10.22626 -13.58603 -18.29951 1.000 70.88797 216 GLN E O 1
ATOM 4317 N N . LYS F 3 54 ? -8.75449 -14.42392 -19.76985 1.000 70.14223 217 LYS E N 1
ATOM 4318 C CA . LYS F 3 54 ? -9.55318 -15.60754 -20.07787 1.000 71.84819 217 LYS E CA 1
ATOM 4319 C C . LYS F 3 54 ? -9.24828 -16.79279 -19.16970 1.000 72.03566 217 LYS E C 1
ATOM 4320 O O . LYS F 3 54 ? -10.03871 -17.74654 -19.13214 1.000 72.00422 217 LYS E O 1
ATOM 4339 N N . GLY F 3 55 ? -8.12832 -16.76102 -18.44699 1.000 68.89634 218 GLY E N 1
ATOM 4340 C CA . GLY F 3 55 ? -7.78487 -17.85923 -17.56877 1.000 71.76799 218 GLY E CA 1
ATOM 4341 C C . GLY F 3 55 ? -7.65716 -19.19781 -18.27395 1.000 71.23629 218 GLY E C 1
ATOM 4342 O O . GLY F 3 55 ? -8.21143 -20.20612 -17.82300 1.000 67.71689 218 GLY E O 1
ATOM 4346 N N . ASN F 3 56 ? -6.93032 -19.21554 -19.38929 1.000 69.26462 219 ASN E N 1
ATOM 4347 C CA . ASN F 3 56 ? -6.71855 -20.44957 -20.12633 1.000 61.94988 219 ASN E CA 1
ATOM 4348 C C . ASN F 3 56 ? -5.76905 -21.36279 -19.37296 1.000 57.64480 219 ASN E C 1
ATOM 4349 O O . ASN F 3 56 ? -5.03093 -20.94164 -18.47444 1.000 60.69017 219 ASN E O 1
ATOM 4360 N N . ARG F 3 57 ? -5.79753 -22.63446 -19.74578 1.000 53.63724 220 ARG E N 1
ATOM 4361 C CA . ARG F 3 57 ? -4.90703 -23.59199 -19.10126 1.000 60.23818 220 ARG E CA 1
ATOM 4362 C C . ARG F 3 57 ? -3.45334 -23.39071 -19.54577 1.000 59.04557 220 ARG E C 1
ATOM 4363 O O . ARG F 3 57 ? -2.54441 -23.30797 -18.70891 1.000 60.99324 220 ARG E O 1
ATOM 4384 N N . LYS F 3 58 ? -3.21642 -23.30291 -20.85879 1.000 53.97264 221 LYS E N 1
ATOM 4385 C CA . LYS F 3 58 ? -1.88365 -23.05906 -21.38120 1.000 54.43304 221 LYS E CA 1
ATOM 4386 C C . LYS F 3 58 ? -1.65855 -21.56784 -21.54607 1.000 50.78660 221 LYS E C 1
ATOM 4387 O O . LYS F 3 58 ? -2.59871 -20.76559 -21.51829 1.000 53.16670 221 LYS E O 1
ATOM 4406 N N . LYS F 3 59 ? -0.39160 -21.19966 -21.70677 1.000 48.19560 222 LYS E N 1
ATOM 4407 C CA . LYS F 3 59 ? -0.02398 -19.79330 -21.84347 1.000 50.20579 222 LYS E CA 1
ATOM 4408 C C . LYS F 3 59 ? -0.40289 -19.31279 -23.24642 1.000 49.44484 222 LYS E C 1
ATOM 4409 O O . LYS F 3 59 ? -0.10306 -19.96934 -24.24490 1.000 49.61980 222 LYS E O 1
ATOM 4428 N N . MET F 3 60 ? -1.06465 -18.17170 -23.31861 1.000 50.53035 223 MET E N 1
ATOM 4429 C CA . MET F 3 60 ? -1.49013 -17.62986 -24.60429 1.000 50.75622 223 MET E CA 1
ATOM 4430 C C . MET F 3 60 ? -0.27291 -17.11016 -25.37491 1.000 48.09585 223 MET E C 1
ATOM 4431 O O . MET F 3 60 ? 0.59120 -16.44173 -24.80179 1.000 50.51433 223 MET E O 1
ATOM 4445 N N . THR F 3 61 ? -0.21231 -17.43593 -26.66195 1.000 40.96469 224 THR E N 1
ATOM 4446 C CA . THR F 3 61 ? 0.79502 -16.94908 -27.57217 1.000 40.31690 224 THR E CA 1
ATOM 4447 C C . THR F 3 61 ? 0.14893 -16.15516 -28.69277 1.000 38.03912 224 THR E C 1
ATOM 4448 O O . THR F 3 61 ? -1.02483 -16.29616 -28.97402 1.000 34.28440 224 THR E O 1
ATOM 4459 N N . TYR F 3 62 ? 0.94840 -15.31211 -29.34219 1.000 42.00454 225 TYR E N 1
ATOM 4460 C CA . TYR F 3 62 ? 0.43142 -14.53654 -30.46359 1.000 40.39895 225 TYR E CA 1
ATOM 4461 C C . TYR F 3 62 ? -0.09056 -15.44317 -31.55849 1.000 35.64837 225 TYR E C 1
ATOM 4462 O O . TYR F 3 62 ? -1.09408 -15.13809 -32.19038 1.000 40.89794 225 TYR E O 1
ATOM 4480 N N . GLN F 3 63 ? 0.55803 -16.57565 -31.77966 1.000 36.60174 226 GLN E N 1
ATOM 4481 C CA . GLN F 3 63 ? 0.09647 -17.50700 -32.80209 1.000 36.86820 226 GLN E CA 1
ATOM 4482 C C . GLN F 3 63 ? -1.32378 -17.98498 -32.50821 1.000 37.43358 226 GLN E C 1
ATOM 4483 O O . GLN F 3 63 ? -2.17550 -18.07770 -33.41266 1.000 29.62261 226 GLN E O 1
ATOM 4497 N N . LYS F 3 64 ? -1.61955 -18.24533 -31.23946 1.000 39.66489 227 LYS E N 1
ATOM 4498 C CA . LYS F 3 64 ? -2.97573 -18.67132 -30.87510 1.000 34.97593 227 LYS E CA 1
ATOM 4499 C C . LYS F 3 64 ? -3.93344 -17.50961 -30.91415 1.000 29.86308 227 LYS E C 1
ATOM 4500 O O . LYS F 3 64 ? -5.04226 -17.63162 -31.42702 1.000 30.80363 227 LYS E O 1
ATOM 4519 N N . MET F 3 65 ? -3.49805 -16.33853 -30.46053 1.000 36.30342 228 MET E N 1
ATOM 4520 C CA . MET F 3 65 ? -4.32431 -15.14301 -30.60473 1.000 38.24061 228 MET E CA 1
ATOM 4521 C C . MET F 3 65 ? -4.60583 -14.82830 -32.07416 1.000 36.95937 228 MET E C 1
ATOM 4522 O O . MET F 3 65 ? -5.75422 -14.43827 -32.43003 1.000 36.09446 228 MET E O 1
ATOM 4536 N N . ALA F 3 66 ? -3.57068 -14.97710 -32.94810 1.000 35.72735 229 ALA E N 1
ATOM 4537 C CA . ALA F 3 66 ? -3.78395 -14.73112 -34.36775 1.000 33.00646 229 ALA E CA 1
ATOM 4538 C C . ALA F 3 66 ? -4.74333 -15.73828 -34.96665 1.000 29.45508 229 ALA E C 1
ATOM 4539 O O . ALA F 3 66 ? -5.58012 -15.37815 -35.79217 1.000 31.00034 229 ALA E O 1
ATOM 4546 N N . ARG F 3 67 ? -4.68001 -17.00224 -34.51244 1.000 30.34427 230 ARG E N 1
ATOM 4547 C CA . ARG F 3 67 ? -5.63285 -18.01167 -34.96273 1.000 29.75029 230 ARG E CA 1
ATOM 4548 C C . ARG F 3 67 ? -7.07633 -17.61667 -34.60506 1.000 34.31499 230 ARG E C 1
ATOM 4549 O O . ARG F 3 67 ? -8.01129 -17.86443 -35.36939 1.000 33.46611 230 ARG E O 1
ATOM 4570 N N . ALA F 3 68 ? -7.26854 -16.99841 -33.45024 1.000 31.97215 231 ALA E N 1
ATOM 4571 C CA . ALA F 3 68 ? -8.58771 -16.53171 -33.09057 1.000 35.69653 231 ALA E CA 1
ATOM 4572 C C . ALA F 3 68 ? -8.99269 -15.33502 -33.92469 1.000 37.89746 231 ALA E C 1
ATOM 4573 O O . ALA F 3 68 ? -10.17400 -15.19290 -34.28689 1.000 39.56809 231 ALA E O 1
ATOM 4580 N N . LEU F 3 69 ? -8.04445 -14.45968 -34.22526 1.000 34.63177 232 LEU E N 1
ATOM 4581 C CA . LEU F 3 69 ? -8.35166 -13.27670 -35.01412 1.000 36.20839 232 LEU E CA 1
ATOM 4582 C C . LEU F 3 69 ? -8.80238 -13.65054 -36.42116 1.000 38.60038 232 LEU E C 1
ATOM 4583 O O . LEU F 3 69 ? -9.68231 -12.99668 -36.99790 1.000 41.80284 232 LEU E O 1
ATOM 4599 N N . ARG F 3 70 ? -8.21434 -14.68963 -36.99533 1.000 38.72590 233 ARG E N 1
ATOM 4600 C CA . ARG F 3 70 ? -8.57755 -15.05368 -38.36885 1.000 40.62876 233 ARG E CA 1
ATOM 4601 C C . ARG F 3 70 ? -10.02617 -15.53204 -38.47933 1.000 42.56690 233 ARG E C 1
ATOM 4602 O O . ARG F 3 70 ? -10.58211 -15.56561 -39.57963 1.000 43.83706 233 ARG E O 1
ATOM 4623 N N . ASN F 3 71 ? -10.64895 -15.91548 -37.36610 1.000 43.69806 234 ASN E N 1
ATOM 4624 C CA . ASN F 3 71 ? -12.05694 -16.32150 -37.44689 1.000 47.17663 234 ASN E CA 1
ATOM 4625 C C . ASN F 3 71 ? -12.97219 -15.12407 -37.73122 1.000 47.70374 234 ASN E C 1
ATOM 4626 O O . ASN F 3 71 ? -14.00285 -15.28115 -38.39732 1.000 59.00850 234 ASN E O 1
ATOM 4637 N N . TYR F 3 72 ? -12.60959 -13.93302 -37.23602 1.000 44.52953 235 TYR E N 1
ATOM 4638 C CA . TYR F 3 72 ? -13.41095 -12.74913 -37.48544 1.000 47.51559 235 TYR E CA 1
ATOM 4639 C C . TYR F 3 72 ? -13.48315 -12.41189 -38.97950 1.000 50.62965 235 TYR E C 1
ATOM 4640 O O . TYR F 3 72 ? -14.45057 -11.82486 -39.43995 1.000 51.94017 235 TYR E O 1
ATOM 4658 N N . GLY F 3 73 ? -12.45003 -12.75775 -39.73427 1.000 54.04222 236 GLY E N 1
ATOM 4659 C CA . GLY F 3 73 ? -12.37606 -12.45867 -41.14349 1.000 56.99690 236 GLY E CA 1
ATOM 4660 C C . GLY F 3 73 ? -13.63126 -12.73821 -41.91941 1.000 57.09721 236 GLY E C 1
ATOM 4661 O O . GLY F 3 73 ? -14.04039 -11.93259 -42.75387 1.000 61.94656 236 GLY E O 1
ATOM 4665 N N . LYS F 3 74 ? -14.25892 -13.86609 -41.64897 1.000 61.44284 237 LYS E N 1
ATOM 4666 C CA . LYS F 3 74 ? -15.44390 -14.26775 -42.39477 1.000 65.38583 237 LYS E CA 1
ATOM 4667 C C . LYS F 3 74 ? -16.69977 -13.51339 -41.94475 1.000 61.63436 237 LYS E C 1
ATOM 4668 O O . LYS F 3 74 ? -17.73931 -13.64873 -42.58447 1.000 64.88437 237 LYS E O 1
ATOM 4687 N N . THR F 3 75 ? -16.61828 -12.71382 -40.88371 1.000 58.61733 238 THR E N 1
ATOM 4688 C CA . THR F 3 75 ? -17.73707 -11.92621 -40.39805 1.000 58.88149 238 THR E CA 1
ATOM 4689 C C . THR F 3 75 ? -17.49720 -10.43310 -40.54983 1.000 59.38597 238 THR E C 1
ATOM 4690 O O . THR F 3 75 ? -18.28994 -9.74109 -41.17621 1.000 62.92436 238 THR E O 1
ATOM 4701 N N . GLY F 3 76 ? -16.39325 -9.90137 -40.02121 1.000 59.41939 239 GLY E N 1
ATOM 4702 C CA . GLY F 3 76 ? -16.11445 -8.48659 -40.19781 1.000 57.04214 239 GLY E CA 1
ATOM 4703 C C . GLY F 3 76 ? -15.51084 -7.74372 -39.03208 1.000 51.02780 239 GLY E C 1
ATOM 4704 O O . GLY F 3 76 ? -14.90067 -6.69884 -39.25527 1.000 56.52115 239 GLY E O 1
ATOM 4708 N N . GLU F 3 77 ? -15.66615 -8.23946 -37.80056 1.000 45.86436 240 GLU E N 1
ATOM 4709 C CA . GLU F 3 77 ? -15.22031 -7.47921 -36.64344 1.000 46.19096 240 GLU E CA 1
ATOM 4710 C C . GLU F 3 77 ? -13.78220 -6.98258 -36.85162 1.000 49.52629 240 GLU E C 1
ATOM 4711 O O . GLU F 3 77 ? -13.50653 -5.77440 -36.83741 1.000 46.30335 240 GLU E O 1
ATOM 4723 N N . ILE F 3 78 ? -12.85168 -7.91068 -37.04752 1.000 45.29855 241 ILE E N 1
ATOM 4724 C CA . ILE F 3 78 ? -11.46342 -7.58453 -37.34449 1.000 47.00090 241 ILE E CA 1
ATOM 4725 C C . ILE F 3 78 ? -11.08420 -8.37192 -38.58988 1.000 50.47442 241 ILE E C 1
ATOM 4726 O O . ILE F 3 78 ? -11.40244 -9.56561 -38.69139 1.000 53.16062 241 ILE E O 1
ATOM 4742 N N . ARG F 3 79 ? -10.42410 -7.71011 -39.54314 1.000 46.56485 242 ARG E N 1
ATOM 4743 C CA . ARG F 3 79 ? -10.01648 -8.35885 -40.78224 1.000 47.32824 242 ARG E CA 1
ATOM 4744 C C . ARG F 3 79 ? -8.54344 -8.12127 -41.00467 1.000 42.52092 242 ARG E C 1
ATOM 4745 O O . ARG F 3 79 ? -7.98375 -7.12848 -40.53580 1.000 43.02371 242 ARG E O 1
ATOM 4766 N N . LYS F 3 80 ? -7.91850 -9.04866 -41.72221 1.000 46.31960 243 LYS E N 1
ATOM 4767 C CA . LYS F 3 80 ? -6.49113 -8.98365 -41.99923 1.000 47.62029 243 LYS E CA 1
ATOM 4768 C C . LYS F 3 80 ? -6.21824 -8.07999 -43.18453 1.000 46.96642 243 LYS E C 1
ATOM 4769 O O . LYS F 3 80 ? -6.93253 -8.12419 -44.18433 1.000 49.47807 243 LYS E O 1
ATOM 4788 N N . ILE F 3 81 ? -5.17489 -7.25454 -43.05250 1.000 47.52010 244 ILE E N 1
ATOM 4789 C CA . ILE F 3 81 ? -4.66500 -6.43490 -44.13811 1.000 49.37435 244 ILE E CA 1
ATOM 4790 C C . ILE F 3 81 ? -3.32725 -7.00243 -44.55892 1.000 48.06121 244 ILE E C 1
ATOM 4791 O O . ILE F 3 81 ? -2.55830 -7.44334 -43.70294 1.000 48.39270 244 ILE E O 1
ATOM 4807 N N . LYS F 3 82 ? -3.05773 -7.00072 -45.87312 1.000 52.10877 245 LYS E N 1
ATOM 4808 C CA . LYS F 3 82 ? -1.83781 -7.59106 -46.42592 1.000 49.87915 245 LYS E CA 1
ATOM 4809 C C . LYS F 3 82 ? -0.60800 -6.77920 -46.07643 1.000 50.64787 245 LYS E C 1
ATOM 4810 O O . LYS F 3 82 ? 0.05050 -6.22685 -46.95712 1.000 59.40746 245 LYS E O 1
ATOM 4814 N N . LYS F 3 83 ? -0.28228 -6.70300 -44.78481 1.000 51.86473 246 LYS E N 1
ATOM 4815 C CA . LYS F 3 83 ? 0.93922 -6.07162 -44.30390 1.000 53.95004 246 LYS E CA 1
ATOM 4816 C C . LYS F 3 83 ? 1.29411 -6.72887 -42.98150 1.000 52.38865 246 LYS E C 1
ATOM 4817 O O . LYS F 3 83 ? 0.40142 -7.08527 -42.22205 1.000 53.20508 246 LYS E O 1
ATOM 4821 N N . LYS F 3 84 ? 2.58209 -6.89663 -42.72498 1.000 51.20536 247 LYS E N 1
ATOM 4822 C CA . LYS F 3 84 ? 3.01121 -7.68991 -41.58165 1.000 56.60134 247 LYS E CA 1
ATOM 4823 C C . LYS F 3 84 ? 2.38532 -7.15085 -40.29794 1.000 50.84676 247 LYS E C 1
ATOM 4824 O O . LYS F 3 84 ? 2.48390 -5.95512 -40.00273 1.000 48.63468 247 LYS E O 1
ATOM 4843 N N . LEU F 3 85 ? 1.71762 -8.03435 -39.55982 1.000 50.88338 248 LEU E N 1
ATOM 4844 C CA . LEU F 3 85 ? 1.14652 -7.72902 -38.25193 1.000 52.32993 248 LEU E CA 1
ATOM 4845 C C . LEU F 3 85 ? 0.05029 -6.66468 -38.30925 1.000 44.49669 248 LEU E C 1
ATOM 4846 O O . LEU F 3 85 ? -0.24982 -6.02620 -37.29332 1.000 44.75856 248 LEU E O 1
ATOM 4862 N N . THR F 3 86 ? -0.55753 -6.46574 -39.46314 1.000 44.12653 249 THR E N 1
ATOM 4863 C CA . THR F 3 86 ? -1.51148 -5.38248 -39.66913 1.000 49.54505 249 THR E CA 1
ATOM 4864 C C . THR F 3 86 ? -2.90543 -5.95186 -39.79826 1.000 46.76295 249 THR E C 1
ATOM 4865 O O . THR F 3 86 ? -3.11025 -6.90439 -40.55778 1.000 46.37230 249 THR E O 1
ATOM 4876 N N . TYR F 3 87 ? -3.85387 -5.37556 -39.04145 1.000 50.39060 250 TYR E N 1
ATOM 4877 C CA . TYR F 3 87 ? -5.26356 -5.75970 -39.04510 1.000 39.93677 250 TYR E CA 1
ATOM 4878 C C . TYR F 3 87 ? -6.10988 -4.50990 -39.16177 1.000 44.92954 250 TYR E C 1
ATOM 4879 O O . TYR F 3 87 ? -5.58939 -3.39395 -39.23991 1.000 49.01449 250 TYR E O 1
ATOM 4897 N N . GLN F 3 88 ? -7.42997 -4.69108 -39.16940 1.000 44.37868 251 GLN E N 1
ATOM 4898 C CA . GLN F 3 88 ? -8.34801 -3.56998 -39.30108 1.000 48.45200 251 GLN E CA 1
ATOM 4899 C C . GLN F 3 88 ? -9.69961 -3.90741 -38.66749 1.000 49.76195 251 GLN E C 1
ATOM 4900 O O . GLN F 3 88 ? -10.26717 -4.97195 -38.93010 1.000 48.80335 251 GLN E O 1
ATOM 4914 N N . PHE F 3 89 ? -10.21232 -2.99352 -37.84435 1.000 46.55003 252 PHE E N 1
ATOM 4915 C CA . PHE F 3 89 ? -11.52385 -3.14479 -37.27248 1.000 51.07619 252 PHE E CA 1
ATOM 4916 C C . PHE F 3 89 ? -12.59855 -2.84046 -38.30756 1.000 55.15907 252 PHE E C 1
ATOM 4917 O O . PHE F 3 89 ? -12.33320 -2.25290 -39.36161 1.000 60.83620 252 PHE E O 1
ATOM 4934 N N . ASP F 3 90 ? -13.84220 -3.20259 -37.98097 1.000 59.11477 253 ASP E N 1
ATOM 4935 C CA . ASP F 3 90 ? -14.97799 -2.86401 -38.82091 1.000 57.94822 253 ASP E CA 1
ATOM 4936 C C . ASP F 3 90 ? -15.41290 -1.42959 -38.54310 1.000 59.26244 253 ASP E C 1
ATOM 4937 O O . ASP F 3 90 ? -14.86566 -0.74227 -37.68454 1.000 62.22162 253 ASP E O 1
ATOM 4946 N N . GLY F 3 91 ? -16.44727 -0.98468 -39.25781 1.000 64.73150 254 GLY E N 1
ATOM 4947 C CA . GLY F 3 91 ? -17.03117 0.33771 -39.10743 1.000 62.48128 254 GLY E CA 1
ATOM 4948 C C . GLY F 3 91 ? -17.69910 0.62135 -37.76778 1.000 72.70962 254 GLY E C 1
ATOM 4949 O O . GLY F 3 91 ? -18.60589 1.44098 -37.69004 1.000 74.90268 254 GLY E O 1
ATOM 4953 N N . MET F 3 92 ? -17.26218 -0.07524 -36.70124 1.000 78.38655 255 MET E N 1
ATOM 4954 C CA . MET F 3 92 ? -17.83982 0.13739 -35.37253 1.000 76.77107 255 MET E CA 1
ATOM 4955 C C . MET F 3 92 ? -17.20048 1.33011 -34.645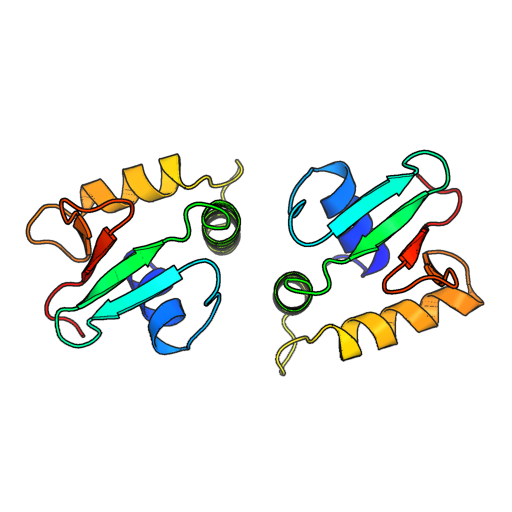23 1.000 84.49879 255 MET E C 1
ATOM 4956 O O . MET F 3 92 ? -17.91689 2.13208 -34.03569 1.000 92.73617 255 MET E O 1
ATOM 4970 N N . LEU F 3 93 ? -15.86286 1.44898 -34.66721 1.000 76.92597 256 LEU E N 1
ATOM 4971 C CA . LEU F 3 93 ? -15.19230 2.55549 -33.96870 1.000 81.92312 256 LEU E CA 1
ATOM 4972 C C . LEU F 3 93 ? -15.94029 3.89442 -34.06500 1.000 84.41544 256 LEU E C 1
ATOM 4973 O O . LEU F 3 93 ? -16.03766 4.49081 -35.13815 1.000 83.67254 256 LEU E O 1
#

Secondary structure (DSSP, 8-state):
---HHHHHHHHHHHTS-TTTEEEEETTTTEEEE-TTTHHHHHHHHHHHHT-SSPP-HHHHHHHHHHHTTTSSEEE-SSTTEEEE-TT-/---HHHHHHHHHHHT-STTTEEEEETTTTEEEE-TTTHHHHHHHHHHHHT-SSPP-HHHHHHHHGGG-TTSSEEE-SSTTEEEE-S--

Organism: Rostroraja eglanteria (NCBI:txid3360502)

B-factor: mean 59.91, std 17.52, range [29.46, 157.6]